Protein AF-A0A2J0MGZ5-F1 (afdb_monomer_lite)

Radius of gyration: 27.46 Å; chains: 1; bounding box: 66×68×63 Å

Structure (mmCIF, N/CA/C/O backbone):
data_AF-A0A2J0MGZ5-F1
#
_entry.id   AF-A0A2J0MGZ5-F1
#
loop_
_atom_site.group_PDB
_atom_site.id
_atom_site.type_symbol
_atom_site.label_atom_id
_atom_site.label_alt_id
_atom_site.label_comp_id
_atom_site.label_asym_id
_atom_site.label_entity_id
_atom_site.label_seq_id
_atom_site.pdbx_PDB_ins_code
_atom_site.Cartn_x
_atom_site.Cartn_y
_atom_site.Cartn_z
_atom_site.occupancy
_atom_site.B_iso_or_equiv
_atom_site.auth_seq_id
_atom_site.auth_comp_id
_atom_site.auth_asym_id
_atom_site.auth_atom_id
_atom_site.pdbx_PDB_model_num
ATOM 1 N N . MET A 1 1 ? 9.729 26.410 -33.057 1.00 73.94 1 MET A N 1
ATOM 2 C CA . MET A 1 1 ? 8.989 25.725 -34.150 1.00 73.94 1 MET A CA 1
ATOM 3 C C . MET A 1 1 ? 7.509 26.077 -34.043 1.00 73.94 1 MET A C 1
ATOM 5 O O . MET A 1 1 ? 7.097 26.470 -32.961 1.00 73.94 1 MET A O 1
ATOM 9 N N . ASN A 1 2 ? 6.724 25.980 -35.122 1.00 85.88 2 ASN A N 1
ATOM 10 C CA . ASN A 1 2 ? 5.260 26.107 -35.029 1.00 85.88 2 ASN A CA 1
ATOM 11 C C . ASN A 1 2 ? 4.662 24.840 -34.402 1.00 85.88 2 ASN A C 1
ATOM 13 O O . ASN A 1 2 ? 5.293 23.785 -34.474 1.00 85.88 2 ASN A O 1
ATOM 17 N N . SER A 1 3 ? 3.468 24.941 -33.807 1.00 89.50 3 SER A N 1
ATOM 18 C CA . SER A 1 3 ? 2.763 23.765 -33.287 1.00 89.50 3 SER A CA 1
ATOM 19 C C . SER A 1 3 ? 2.569 22.722 -34.390 1.00 89.50 3 SER A C 1
ATOM 21 O O . SER A 1 3 ? 2.257 23.060 -35.534 1.00 89.50 3 SER A O 1
ATOM 23 N N . GLU A 1 4 ? 2.756 21.453 -34.043 1.00 93.50 4 GLU A N 1
ATOM 24 C CA . GLU A 1 4 ? 2.707 20.329 -34.977 1.00 93.50 4 GLU A CA 1
ATOM 25 C C . GLU A 1 4 ? 1.684 19.304 -34.483 1.00 93.50 4 GLU A C 1
ATOM 27 O O . GLU A 1 4 ? 1.704 18.911 -33.317 1.00 93.50 4 GLU A O 1
ATOM 32 N N . THR A 1 5 ? 0.791 18.852 -35.364 1.00 93.69 5 THR A N 1
ATOM 33 C CA . THR A 1 5 ? -0.090 17.711 -35.079 1.00 93.69 5 THR A CA 1
ATOM 34 C C . THR A 1 5 ? 0.573 16.433 -35.572 1.00 93.69 5 THR A C 1
ATOM 36 O O . THR A 1 5 ? 0.966 16.343 -36.734 1.00 93.69 5 THR A O 1
ATOM 39 N N . ARG A 1 6 ? 0.693 15.439 -34.691 1.00 94.06 6 ARG A N 1
ATOM 40 C CA . ARG A 1 6 ? 1.274 14.128 -34.992 1.00 94.06 6 ARG A CA 1
ATOM 41 C C . ARG A 1 6 ? 0.311 13.012 -34.644 1.00 94.06 6 ARG A C 1
ATOM 43 O O . ARG A 1 6 ? -0.467 13.123 -33.705 1.00 94.06 6 ARG A O 1
ATOM 50 N N . ASN A 1 7 ? 0.452 11.887 -35.334 1.00 96.69 7 ASN A N 1
ATOM 51 C CA . ASN A 1 7 ? -0.264 10.670 -34.990 1.00 96.69 7 ASN A CA 1
ATOM 52 C C . ASN A 1 7 ? 0.505 9.861 -33.929 1.00 96.69 7 ASN A C 1
ATOM 54 O O . ASN A 1 7 ? 1.701 9.595 -34.076 1.00 96.69 7 ASN A O 1
ATOM 58 N N . CYS A 1 8 ? -0.164 9.468 -32.844 1.00 95.25 8 CYS A N 1
ATOM 59 C CA . CYS A 1 8 ? 0.434 8.682 -31.765 1.00 95.25 8 CYS A CA 1
ATOM 60 C C . CYS A 1 8 ? 0.809 7.275 -32.244 1.00 95.25 8 CYS A C 1
ATOM 62 O O . CYS A 1 8 ? -0.044 6.516 -32.701 1.00 95.25 8 CYS A O 1
ATOM 64 N N . GLN A 1 9 ? 2.061 6.862 -32.033 1.00 95.38 9 GLN A N 1
ATOM 65 C CA . GLN A 1 9 ? 2.529 5.534 -32.446 1.00 95.38 9 GLN A CA 1
ATOM 66 C C . GLN A 1 9 ? 1.757 4.364 -31.808 1.00 95.38 9 GLN A C 1
ATOM 68 O O . GLN A 1 9 ? 1.658 3.316 -32.446 1.00 95.38 9 GLN A O 1
ATOM 73 N N . ASN A 1 10 ? 1.197 4.535 -30.603 1.00 93.69 10 ASN A N 1
ATOM 74 C CA . ASN A 1 10 ? 0.440 3.495 -29.893 1.00 93.69 10 ASN A CA 1
ATOM 75 C C . ASN A 1 10 ? -1.042 3.476 -30.287 1.00 93.69 10 ASN A C 1
ATOM 77 O O . ASN A 1 10 ? -1.488 2.585 -31.000 1.00 93.69 10 ASN A O 1
ATOM 81 N N . CYS A 1 11 ? -1.801 4.482 -29.842 1.00 94.62 11 CYS A N 1
ATOM 82 C CA . CYS A 1 11 ? -3.256 4.514 -29.986 1.00 94.62 11 CYS A CA 1
ATOM 83 C C . CYS A 1 11 ? -3.741 5.028 -31.346 1.00 94.62 11 CYS A C 1
ATOM 85 O O . CYS A 1 11 ? -4.946 5.050 -31.584 1.00 94.62 11 CYS A O 1
ATOM 87 N N . LYS A 1 12 ? -2.822 5.468 -32.219 1.00 96.56 12 LYS A N 1
ATOM 88 C CA . LYS A 1 12 ? -3.115 6.024 -33.549 1.00 96.56 12 LYS A CA 1
ATOM 89 C C . LYS A 1 12 ? -4.037 7.249 -33.538 1.00 96.56 12 LYS A C 1
ATOM 91 O O . LYS A 1 12 ? -4.607 7.588 -34.568 1.00 96.56 12 LYS A O 1
ATOM 96 N N . GLN A 1 13 ? -4.180 7.911 -32.390 1.00 95.19 13 GLN A N 1
ATOM 97 C CA . GLN A 1 13 ? -4.896 9.180 -32.255 1.00 95.19 13 GLN A CA 1
ATOM 98 C C . GLN A 1 13 ? -3.956 10.353 -32.508 1.00 95.19 13 GLN A C 1
ATOM 100 O O . GLN A 1 13 ? -2.768 10.282 -32.170 1.00 95.19 13 GLN A O 1
ATOM 105 N N . ASP A 1 14 ? -4.497 11.437 -33.044 1.00 96.62 14 ASP A N 1
ATOM 106 C CA . ASP A 1 14 ? -3.739 12.663 -33.252 1.00 96.62 14 ASP A CA 1
ATOM 107 C C . ASP A 1 14 ? -3.507 13.400 -31.929 1.00 96.62 14 ASP A C 1
ATOM 109 O O . ASP A 1 14 ? -4.340 13.389 -31.020 1.00 96.62 14 ASP A O 1
ATOM 113 N N . PHE A 1 15 ? -2.340 14.020 -31.800 1.00 95.56 15 PHE A N 1
ATOM 114 C CA . PHE A 1 15 ? -1.987 14.867 -30.671 1.00 95.56 15 PHE A CA 1
ATOM 115 C C . PHE A 1 15 ? -1.133 16.043 -31.136 1.00 95.56 15 PHE A C 1
ATOM 117 O O . PHE A 1 15 ? -0.324 15.922 -32.058 1.00 95.56 15 PHE A O 1
ATOM 124 N N . THR A 1 16 ? -1.308 17.179 -30.473 1.00 94.75 16 THR A N 1
ATOM 125 C CA . THR A 1 16 ? -0.567 18.405 -30.768 1.00 94.75 16 THR A CA 1
ATOM 126 C C . THR A 1 16 ? 0.669 18.497 -29.881 1.00 94.75 16 THR A C 1
ATOM 128 O O . THR A 1 16 ? 0.619 18.161 -28.697 1.00 94.75 16 THR A O 1
ATOM 131 N N . ILE A 1 17 ? 1.779 18.927 -30.473 1.00 92.56 17 ILE A N 1
ATOM 132 C CA . ILE A 1 17 ? 2.971 19.400 -29.772 1.00 92.56 17 ILE A CA 1
ATOM 133 C C . ILE A 1 17 ? 3.002 20.907 -29.968 1.00 92.56 17 ILE A C 1
ATOM 135 O O . ILE A 1 17 ? 3.049 21.375 -31.110 1.00 92.56 17 ILE A O 1
ATOM 139 N N . ASP A 1 18 ? 2.952 21.658 -28.874 1.00 92.44 18 ASP A N 1
ATOM 140 C CA . ASP A 1 18 ? 2.916 23.111 -28.953 1.00 92.44 18 ASP A CA 1
ATOM 141 C C . ASP A 1 18 ? 4.292 23.694 -29.284 1.00 92.44 18 ASP A C 1
ATOM 143 O O . ASP A 1 18 ? 5.339 23.085 -29.051 1.00 92.44 18 ASP A O 1
ATOM 147 N N . SER A 1 19 ? 4.308 24.903 -29.842 1.00 91.88 19 SER A N 1
ATOM 148 C CA . SER A 1 19 ? 5.550 25.618 -30.165 1.00 91.88 19 SER A CA 1
ATOM 149 C C . SER A 1 19 ? 6.492 25.748 -28.959 1.00 91.88 19 SER A C 1
ATOM 151 O O . SER A 1 19 ? 7.712 25.642 -29.112 1.00 91.88 19 SER A O 1
ATOM 153 N N . GLU A 1 20 ? 5.931 25.929 -27.762 1.00 91.75 20 GLU A N 1
ATOM 154 C CA . GLU A 1 20 ? 6.659 26.007 -26.493 1.00 91.75 20 GLU A CA 1
ATOM 155 C C . GLU A 1 20 ? 7.288 24.665 -26.087 1.00 91.75 20 GLU A C 1
ATOM 157 O O . GLU A 1 20 ? 8.421 24.642 -25.597 1.00 91.75 20 GLU A O 1
ATOM 162 N N . ASP A 1 21 ? 6.614 23.543 -26.360 1.00 89.69 21 ASP A N 1
ATOM 163 C CA . ASP A 1 21 ? 7.131 22.203 -26.067 1.00 89.69 21 ASP A CA 1
ATOM 164 C C . ASP A 1 21 ? 8.407 21.913 -26.866 1.00 89.69 21 ASP A C 1
ATOM 166 O O . ASP A 1 21 ? 9.358 21.327 -26.344 1.00 89.69 21 ASP A O 1
ATOM 170 N N . PHE A 1 22 ? 8.473 22.354 -28.128 1.00 91.56 22 PHE A N 1
ATOM 171 C CA . PHE A 1 22 ? 9.678 22.197 -28.948 1.00 91.56 22 PHE A CA 1
ATOM 172 C C . PHE A 1 22 ? 10.889 22.907 -28.339 1.00 91.56 22 PHE A C 1
ATOM 174 O O . PHE A 1 22 ? 11.972 22.321 -28.291 1.00 91.56 22 PHE A O 1
ATOM 181 N N . ASN A 1 23 ? 10.698 24.122 -27.815 1.00 90.19 23 ASN A N 1
ATOM 182 C CA . ASN A 1 23 ? 11.765 24.861 -27.138 1.00 90.19 23 ASN A CA 1
ATOM 183 C C . ASN A 1 23 ? 12.243 24.110 -25.884 1.00 90.19 23 ASN A C 1
ATOM 185 O O . ASN A 1 23 ? 13.438 24.086 -25.583 1.00 90.19 23 ASN A O 1
ATOM 189 N N . PHE A 1 24 ? 11.321 23.469 -25.155 1.00 91.88 24 PHE A N 1
ATOM 190 C CA . PHE A 1 24 ? 11.663 22.644 -24.000 1.00 91.88 24 PHE A CA 1
ATOM 191 C C . PHE A 1 24 ? 12.497 21.417 -24.395 1.00 91.88 24 PHE A C 1
ATOM 193 O O . PHE A 1 24 ? 13.557 21.197 -23.806 1.00 91.88 24 PHE A O 1
ATOM 200 N N . TYR A 1 25 ? 12.068 20.647 -25.402 1.00 92.44 25 TYR A N 1
ATOM 201 C CA . TYR A 1 25 ? 12.786 19.448 -25.855 1.00 92.44 25 TYR A CA 1
ATOM 202 C C . TYR A 1 25 ? 14.184 19.772 -26.399 1.00 92.44 25 TYR A C 1
ATOM 204 O O . TYR A 1 25 ? 15.144 19.069 -26.078 1.00 92.44 25 TYR A O 1
ATOM 212 N N . GLU A 1 26 ? 14.325 20.875 -27.138 1.00 92.56 26 GLU A N 1
ATOM 213 C CA . GLU A 1 26 ? 15.620 21.366 -27.617 1.00 92.56 26 GLU A CA 1
ATOM 214 C C . GLU A 1 26 ? 16.548 21.736 -26.452 1.00 92.56 26 GLU A C 1
ATOM 216 O O . GLU A 1 26 ? 17.705 21.308 -26.414 1.00 92.56 26 GLU A O 1
ATOM 221 N N . LYS A 1 27 ? 16.027 22.449 -25.443 1.00 93.50 27 LYS A N 1
ATOM 222 C CA . LYS A 1 27 ? 16.789 22.848 -24.250 1.00 93.50 27 LYS A CA 1
ATOM 223 C C . LYS A 1 27 ? 17.365 21.652 -23.489 1.00 93.50 27 LYS A C 1
ATOM 225 O O . LYS A 1 27 ? 18.500 21.725 -23.020 1.00 93.50 27 LYS A O 1
ATOM 230 N N . ILE A 1 28 ? 16.605 20.561 -23.365 1.00 94.69 28 ILE A N 1
ATOM 231 C CA . ILE A 1 28 ? 17.064 19.329 -22.697 1.00 94.69 28 ILE A CA 1
ATOM 232 C C . ILE A 1 28 ? 17.745 18.334 -23.653 1.00 94.69 28 ILE A C 1
ATOM 234 O O . ILE A 1 28 ? 18.144 17.257 -23.216 1.00 94.69 28 ILE A O 1
ATOM 238 N N . LYS A 1 29 ? 17.913 18.699 -24.932 1.00 94.00 29 LYS A N 1
ATOM 239 C CA . LYS A 1 29 ? 18.579 17.912 -25.983 1.00 94.00 29 LYS A CA 1
ATOM 240 C C . LYS A 1 29 ? 17.963 16.527 -26.212 1.00 94.00 29 LYS A C 1
ATOM 242 O O . LYS A 1 29 ? 18.684 15.542 -26.370 1.00 94.00 29 LYS A O 1
ATOM 247 N N . VAL A 1 30 ? 16.633 16.448 -26.255 1.00 92.00 30 VAL A N 1
ATOM 248 C CA . VAL A 1 30 ? 15.900 15.206 -26.563 1.00 92.00 30 VAL A CA 1
ATOM 249 C C . VAL A 1 30 ? 14.951 15.408 -27.746 1.00 92.00 30 VAL A C 1
ATOM 251 O O . VAL A 1 30 ? 14.513 16.531 -27.995 1.00 92.00 30 VAL A O 1
ATOM 254 N N . PRO A 1 31 ? 14.603 14.346 -28.494 1.00 92.19 31 PRO A N 1
ATOM 255 C CA . PRO A 1 31 ? 13.643 14.466 -29.581 1.00 92.19 31 PRO A CA 1
ATOM 256 C C . PRO A 1 31 ? 12.213 14.724 -29.066 1.00 92.19 31 PRO A C 1
ATOM 258 O O . PRO A 1 31 ? 11.845 14.245 -27.987 1.00 92.19 31 PRO A O 1
ATOM 261 N N . PRO A 1 32 ? 11.372 15.419 -29.856 1.00 92.25 32 PRO A N 1
ATOM 262 C CA . PRO A 1 32 ? 9.952 15.570 -29.560 1.00 92.25 32 PRO A CA 1
ATOM 263 C C . PRO A 1 32 ? 9.237 14.206 -29.529 1.00 92.25 32 PRO A C 1
ATOM 265 O O . PRO A 1 32 ? 9.638 13.273 -30.234 1.00 92.25 32 PRO A O 1
ATOM 268 N N . PRO A 1 33 ? 8.158 14.068 -28.742 1.00 92.94 33 PRO A N 1
ATOM 269 C CA . PRO A 1 33 ? 7.497 12.792 -28.514 1.00 92.94 33 PRO A CA 1
ATOM 270 C C . PRO A 1 33 ? 6.873 12.219 -29.789 1.00 92.94 33 PRO A C 1
ATOM 272 O O . PRO A 1 33 ? 6.363 12.935 -30.651 1.00 92.94 33 PRO A O 1
ATOM 275 N N . THR A 1 34 ? 6.852 10.889 -29.861 1.00 94.62 34 THR A N 1
ATOM 276 C CA . THR A 1 34 ? 6.124 10.121 -30.885 1.00 94.62 34 THR A CA 1
ATOM 277 C C . THR A 1 34 ? 4.841 9.474 -30.341 1.00 94.62 34 THR A C 1
ATOM 279 O O . THR A 1 34 ? 4.079 8.852 -31.080 1.00 94.62 34 THR A O 1
ATOM 282 N N . PHE A 1 35 ? 4.583 9.622 -29.038 1.00 94.69 35 PHE A N 1
ATOM 283 C CA . PHE A 1 35 ? 3.410 9.112 -28.328 1.00 94.69 35 PHE A CA 1
ATOM 284 C C . PHE A 1 35 ? 2.666 10.284 -27.684 1.00 94.69 35 PHE A C 1
ATOM 286 O O . PHE A 1 35 ? 3.296 11.180 -27.110 1.00 94.69 35 PHE A O 1
ATOM 293 N N . CYS A 1 36 ? 1.333 10.236 -27.694 1.00 93.25 36 CYS A N 1
ATOM 294 C CA . CYS A 1 36 ? 0.508 11.215 -26.991 1.00 93.25 36 CYS A CA 1
ATOM 295 C C . CYS A 1 36 ? 0.753 11.177 -25.468 1.00 93.25 36 CYS A C 1
ATOM 297 O O . CYS A 1 36 ? 1.337 10.235 -24.922 1.00 93.25 36 CYS A O 1
ATOM 299 N N . SER A 1 37 ? 0.322 12.221 -24.757 1.00 90.25 37 SER A N 1
ATOM 300 C CA . SER A 1 37 ? 0.506 12.359 -23.302 1.00 90.25 37 SER A CA 1
ATOM 301 C C . SER A 1 37 ? -0.050 11.171 -22.506 1.00 90.25 37 SER A C 1
ATOM 303 O O . SER A 1 37 ? 0.632 10.692 -21.597 1.00 90.25 37 SER A O 1
ATOM 305 N N . LEU A 1 38 ? -1.225 10.656 -22.885 1.00 91.00 38 LEU A N 1
ATOM 306 C CA . LEU A 1 38 ? -1.874 9.519 -22.227 1.00 91.00 38 LEU A CA 1
ATOM 307 C C . LEU A 1 38 ? -1.094 8.216 -22.421 1.00 91.00 38 LEU A C 1
ATOM 309 O O . LEU A 1 38 ? -0.745 7.572 -21.439 1.00 91.00 38 LEU A O 1
ATOM 313 N N . CYS A 1 39 ? -0.697 7.869 -23.647 1.00 91.62 39 CYS A N 1
ATOM 314 C CA . CYS A 1 39 ? 0.108 6.662 -23.863 1.00 91.62 39 CYS A CA 1
ATOM 315 C C . CYS A 1 39 ? 1.502 6.764 -23.226 1.00 91.62 39 CYS A C 1
ATOM 317 O O . CYS A 1 39 ? 2.069 5.760 -22.796 1.00 91.62 39 CYS A O 1
ATOM 319 N N . ARG A 1 40 ? 2.073 7.972 -23.113 1.00 89.31 40 ARG A N 1
ATOM 320 C CA . ARG A 1 40 ? 3.294 8.179 -22.316 1.00 89.31 40 ARG A CA 1
ATOM 321 C C . ARG A 1 40 ? 3.043 7.944 -20.824 1.00 89.31 40 ARG A C 1
ATOM 323 O O . ARG A 1 40 ? 3.924 7.407 -20.159 1.00 89.31 40 ARG A O 1
ATOM 330 N N . LEU A 1 41 ? 1.882 8.339 -20.297 1.00 84.31 41 LEU A N 1
ATOM 331 C CA . LEU A 1 41 ? 1.487 8.069 -18.912 1.00 84.31 41 LEU A CA 1
ATOM 332 C C . LEU A 1 41 ? 1.306 6.570 -18.665 1.00 84.31 41 LEU A C 1
ATOM 334 O O . LEU A 1 41 ? 1.901 6.057 -17.723 1.00 84.31 41 LEU A O 1
ATOM 338 N N . GLU A 1 42 ? 0.582 5.868 -19.537 1.00 85.75 42 GLU A N 1
ATOM 339 C CA . GLU A 1 42 ? 0.424 4.409 -19.481 1.00 85.75 42 GLU A CA 1
ATOM 340 C C . GLU A 1 42 ? 1.788 3.715 -19.431 1.00 85.75 42 GLU A C 1
ATOM 342 O O . GLU A 1 42 ? 2.058 2.941 -18.517 1.00 85.75 42 GLU A O 1
ATOM 347 N N . ARG A 1 43 ? 2.710 4.073 -20.336 1.00 86.31 43 ARG A N 1
ATOM 348 C CA . ARG A 1 43 ? 4.075 3.516 -20.362 1.00 86.31 43 ARG A CA 1
ATOM 349 C C . ARG A 1 43 ? 4.890 3.788 -19.098 1.00 86.31 43 ARG A C 1
ATOM 351 O O . ARG A 1 43 ? 5.805 3.025 -18.813 1.00 86.31 43 ARG A O 1
ATOM 358 N N . ARG A 1 44 ? 4.605 4.861 -18.356 1.00 82.62 44 ARG A N 1
ATOM 359 C CA . ARG A 1 44 ? 5.221 5.097 -17.039 1.00 82.62 44 ARG A CA 1
ATOM 360 C C . ARG A 1 44 ? 4.544 4.259 -15.957 1.00 82.62 44 ARG A C 1
ATOM 362 O O . ARG A 1 44 ? 5.230 3.725 -15.094 1.00 82.62 44 ARG A O 1
ATOM 369 N N . ALA A 1 45 ? 3.223 4.124 -16.025 1.00 77.19 45 ALA A N 1
ATOM 370 C CA . ALA A 1 45 ? 2.428 3.399 -15.042 1.00 77.19 45 ALA A CA 1
ATOM 371 C C . ALA A 1 45 ? 2.627 1.873 -15.106 1.00 77.19 45 ALA A C 1
ATOM 373 O O . ALA A 1 45 ? 2.593 1.226 -14.066 1.00 77.19 45 ALA A O 1
ATOM 374 N N . VAL A 1 46 ? 2.905 1.288 -16.280 1.00 79.12 46 VAL A N 1
ATOM 375 C CA . VAL A 1 46 ? 3.089 -0.177 -16.423 1.00 79.12 46 VAL A CA 1
ATOM 376 C C . VAL A 1 46 ? 4.240 -0.750 -15.591 1.00 79.12 46 VAL A C 1
ATOM 378 O O . VAL A 1 46 ? 4.214 -1.930 -15.258 1.00 79.12 46 VAL A O 1
ATOM 381 N N . TYR A 1 47 ? 5.236 0.063 -15.232 1.00 75.25 47 TYR A N 1
ATOM 382 C CA . TYR A 1 47 ? 6.377 -0.379 -14.422 1.00 75.25 47 TYR A CA 1
ATOM 383 C C . TYR A 1 47 ? 6.136 -0.268 -12.915 1.00 75.25 47 TYR A C 1
ATOM 385 O O . TYR A 1 47 ? 6.978 -0.704 -12.130 1.00 75.25 47 TYR A O 1
ATOM 393 N N . ARG A 1 48 ? 5.009 0.318 -12.493 1.00 75.25 48 ARG A N 1
ATOM 394 C CA . ARG A 1 48 ? 4.709 0.563 -11.084 1.00 75.25 48 ARG A CA 1
ATOM 395 C C . ARG A 1 48 ? 3.379 -0.067 -10.704 1.00 75.25 48 ARG A C 1
ATOM 397 O O . ARG A 1 48 ? 2.309 0.453 -10.998 1.00 75.25 48 ARG A O 1
ATOM 404 N N . ASN A 1 49 ? 3.469 -1.192 -10.007 1.00 82.06 49 ASN A N 1
ATOM 405 C CA . ASN A 1 49 ? 2.327 -1.801 -9.353 1.00 82.06 49 ASN A CA 1
ATOM 406 C C . ASN A 1 49 ? 2.220 -1.286 -7.916 1.00 82.06 49 ASN A C 1
ATOM 408 O O . ASN A 1 49 ? 3.131 -1.487 -7.118 1.00 82.06 49 ASN A O 1
ATOM 412 N N . GLU A 1 50 ? 1.105 -0.631 -7.603 1.00 76.00 50 GLU A N 1
ATOM 413 C CA . GLU A 1 50 ? 0.890 -0.006 -6.297 1.00 76.00 50 GLU A CA 1
ATOM 414 C C . GLU A 1 50 ? 0.173 -0.915 -5.294 1.00 76.00 50 GLU A C 1
ATOM 416 O O . GLU A 1 50 ? 0.259 -0.653 -4.102 1.00 76.00 50 GLU A O 1
ATOM 421 N N . ARG A 1 51 ? -0.619 -1.905 -5.740 1.00 77.62 51 ARG A N 1
ATOM 422 C CA . ARG A 1 51 ? -1.595 -2.587 -4.852 1.00 77.62 51 ARG A CA 1
ATOM 423 C C . ARG A 1 51 ? -1.936 -4.033 -5.207 1.00 77.62 51 ARG A C 1
ATOM 425 O O . ARG A 1 51 ? -2.678 -4.681 -4.473 1.00 77.62 51 ARG A O 1
ATOM 432 N N . LYS A 1 52 ? -1.488 -4.548 -6.352 1.00 85.56 52 LYS A N 1
ATOM 433 C CA . LYS A 1 52 ? -1.909 -5.871 -6.828 1.00 85.56 52 LYS A CA 1
ATOM 434 C C . LYS A 1 52 ? -0.862 -6.920 -6.483 1.00 85.56 52 LYS A C 1
ATOM 436 O O . LYS A 1 52 ? 0.286 -6.801 -6.887 1.00 85.56 52 LYS A O 1
ATOM 441 N N . LEU A 1 53 ? -1.270 -7.983 -5.801 1.00 90.50 53 LEU A N 1
ATOM 442 C CA . LEU A 1 53 ? -0.437 -9.169 -5.636 1.00 90.50 53 LEU A CA 1
ATOM 443 C C . LEU A 1 53 ? -0.839 -10.212 -6.674 1.00 90.50 53 LEU A C 1
ATOM 445 O O . LEU A 1 53 ? -2.006 -10.587 -6.783 1.00 90.50 53 LEU A O 1
ATOM 449 N N . PHE A 1 54 ? 0.136 -10.672 -7.444 1.00 92.94 54 PHE A N 1
ATOM 450 C CA . PHE A 1 54 ? -0.007 -11.770 -8.385 1.00 92.94 54 PHE A CA 1
ATOM 451 C C . PHE A 1 54 ? 0.505 -13.051 -7.743 1.00 92.94 54 PHE A C 1
ATOM 453 O O . PHE A 1 54 ? 1.555 -13.048 -7.102 1.00 92.94 54 PHE A O 1
ATOM 460 N N . LYS A 1 55 ? -0.224 -14.149 -7.931 1.00 94.25 55 LYS A N 1
ATOM 461 C CA . LYS A 1 55 ? 0.262 -15.482 -7.584 1.00 94.25 55 LYS A CA 1
ATOM 462 C C . LYS A 1 55 ? 1.176 -15.959 -8.713 1.00 94.25 55 LYS A C 1
ATOM 464 O O . LYS A 1 55 ? 0.715 -16.105 -9.843 1.00 94.25 55 LYS A O 1
ATOM 469 N N . VAL A 1 56 ? 2.453 -16.167 -8.417 1.00 95.38 56 VAL A N 1
ATOM 470 C CA . VAL A 1 56 ? 3.473 -16.599 -9.385 1.00 95.38 56 VAL A CA 1
ATOM 471 C C . VAL A 1 56 ? 4.245 -17.800 -8.846 1.00 95.38 56 VAL A C 1
ATOM 473 O O . VAL A 1 56 ? 4.105 -18.165 -7.678 1.00 95.38 56 VAL A O 1
ATOM 476 N N . LYS A 1 57 ? 5.046 -18.430 -9.707 1.00 96.06 57 LYS A N 1
ATOM 477 C CA . LYS A 1 57 ? 5.966 -19.492 -9.302 1.00 96.06 57 LYS A CA 1
ATOM 478 C C . LYS A 1 57 ? 7.299 -18.893 -8.875 1.00 96.06 57 LYS A C 1
ATOM 480 O O . LYS A 1 57 ? 7.848 -18.048 -9.577 1.00 96.06 57 LYS A O 1
ATOM 485 N N . ASP A 1 58 ? 7.787 -19.355 -7.738 1.00 95.44 58 ASP A N 1
ATOM 486 C CA . ASP A 1 58 ? 9.138 -19.113 -7.269 1.00 95.44 58 ASP A CA 1
ATOM 487 C C . ASP A 1 58 ? 10.157 -19.681 -8.264 1.00 95.44 58 ASP A C 1
ATOM 489 O O . ASP A 1 58 ? 9.997 -20.804 -8.749 1.00 95.44 58 ASP A O 1
ATOM 493 N N . PHE A 1 59 ? 11.184 -18.901 -8.593 1.00 95.06 59 PHE A N 1
ATOM 494 C CA . PHE A 1 59 ? 12.142 -19.251 -9.636 1.00 95.06 59 PHE A CA 1
ATOM 495 C C . PHE A 1 59 ? 13.041 -20.433 -9.249 1.00 95.06 59 PHE A C 1
ATOM 497 O O . PHE A 1 59 ? 13.391 -21.225 -10.122 1.00 95.06 59 PHE A O 1
ATOM 504 N N . LEU A 1 60 ? 13.395 -20.575 -7.969 1.00 93.12 60 LEU A N 1
ATOM 505 C CA . LEU A 1 60 ? 14.325 -21.610 -7.511 1.00 93.12 60 LEU A CA 1
ATOM 506 C C . LEU A 1 60 ? 13.603 -22.911 -7.147 1.00 93.12 60 LEU A C 1
ATOM 508 O O . LEU A 1 60 ? 14.044 -24.003 -7.500 1.00 93.12 60 LEU A O 1
ATOM 512 N N . THR A 1 61 ? 12.473 -22.804 -6.456 1.00 94.62 61 THR A N 1
ATOM 513 C CA . THR A 1 61 ? 11.753 -23.941 -5.871 1.00 94.62 61 THR A CA 1
ATOM 514 C C . THR A 1 61 ? 10.483 -24.323 -6.625 1.00 94.62 61 THR A C 1
ATOM 516 O O . THR A 1 61 ? 9.942 -25.405 -6.392 1.00 94.62 61 THR A O 1
ATOM 519 N N . GLY A 1 62 ? 9.954 -23.451 -7.489 1.00 94.31 62 GLY A N 1
ATOM 520 C CA . GLY A 1 62 ? 8.690 -23.672 -8.200 1.00 94.31 62 GLY A CA 1
ATOM 521 C C . GLY A 1 62 ? 7.438 -23.611 -7.314 1.00 94.31 62 GLY A C 1
ATOM 522 O O . GLY A 1 62 ? 6.340 -23.965 -7.762 1.00 94.31 62 GLY A O 1
ATOM 523 N N . LYS A 1 63 ? 7.569 -23.189 -6.051 1.00 94.69 63 LYS A N 1
ATOM 524 C CA . LYS A 1 63 ? 6.440 -23.017 -5.126 1.00 94.69 63 LYS A CA 1
ATOM 525 C C . LYS A 1 63 ? 5.606 -21.794 -5.491 1.00 94.69 63 LYS A C 1
ATOM 527 O O . LYS A 1 63 ? 6.066 -20.888 -6.174 1.00 94.69 63 LYS A O 1
ATOM 532 N N . ASP A 1 64 ? 4.359 -21.770 -5.038 1.00 95.50 64 ASP A N 1
ATOM 533 C CA . ASP A 1 64 ? 3.507 -20.596 -5.211 1.00 95.50 64 ASP A CA 1
ATOM 534 C C . ASP A 1 64 ? 3.928 -19.476 -4.250 1.00 95.50 64 ASP A C 1
ATOM 536 O O . ASP A 1 64 ? 3.956 -19.684 -3.036 1.00 95.50 64 ASP A O 1
ATOM 540 N N . ILE A 1 65 ? 4.196 -18.288 -4.791 1.00 94.50 65 ILE A N 1
ATOM 541 C CA . ILE A 1 65 ? 4.538 -17.074 -4.039 1.00 94.50 65 ILE A CA 1
ATOM 542 C C . ILE A 1 65 ? 3.724 -15.874 -4.538 1.00 94.50 65 ILE A C 1
ATOM 544 O O . ILE A 1 65 ? 3.090 -15.926 -5.597 1.00 94.50 65 ILE A O 1
ATOM 548 N N . PHE A 1 66 ? 3.741 -14.777 -3.777 1.00 93.50 66 PHE A N 1
ATOM 549 C CA . PHE A 1 66 ? 3.150 -13.506 -4.195 1.00 93.50 66 PHE A CA 1
ATOM 550 C C . PHE A 1 66 ? 4.197 -12.567 -4.784 1.00 93.50 66 PHE A C 1
ATOM 552 O O . PHE A 1 66 ? 5.322 -12.488 -4.296 1.00 93.50 66 PHE A O 1
ATOM 559 N N . SER A 1 67 ? 3.802 -11.823 -5.814 1.00 92.44 67 SER A N 1
ATOM 560 C CA . SER A 1 67 ? 4.668 -10.881 -6.512 1.00 92.44 67 SER A CA 1
ATOM 561 C C . SER A 1 67 ? 3.935 -9.604 -6.899 1.00 92.44 67 SER A C 1
ATOM 563 O O . SER A 1 67 ? 2.743 -9.632 -7.206 1.00 92.44 67 SER A O 1
ATOM 565 N N . LEU A 1 68 ? 4.655 -8.479 -6.932 1.00 91.62 68 LEU A N 1
ATOM 566 C CA . LEU A 1 68 ? 4.176 -7.253 -7.577 1.00 91.62 68 LEU A CA 1
ATOM 567 C C . LEU A 1 68 ? 4.227 -7.335 -9.109 1.00 91.62 68 LEU A C 1
ATOM 569 O O . LEU A 1 68 ? 3.739 -6.432 -9.788 1.00 91.62 68 LEU A O 1
ATOM 573 N N . TYR A 1 69 ? 4.783 -8.406 -9.666 1.00 90.75 69 TYR A N 1
ATOM 574 C CA . TYR A 1 69 ? 4.923 -8.596 -11.100 1.00 90.75 69 TYR A CA 1
ATOM 575 C C . TYR A 1 69 ? 4.034 -9.745 -11.576 1.00 90.75 69 TYR A C 1
ATOM 577 O O . TYR A 1 69 ? 4.041 -10.816 -10.966 1.00 90.75 69 TYR A O 1
ATOM 585 N N . PRO A 1 70 ? 3.278 -9.546 -12.666 1.00 90.56 70 PRO A N 1
ATOM 586 C CA . PRO A 1 70 ? 2.519 -10.619 -13.291 1.00 90.56 70 PRO A CA 1
ATOM 587 C C . PRO A 1 70 ? 3.450 -11.684 -13.890 1.00 90.56 70 PRO A C 1
ATOM 589 O O . PRO A 1 70 ? 4.556 -11.367 -14.338 1.00 90.56 70 PRO A O 1
ATOM 592 N N . ALA A 1 71 ? 2.985 -12.936 -13.951 1.00 90.12 71 ALA A N 1
ATOM 593 C CA . ALA A 1 71 ? 3.743 -14.045 -14.542 1.00 90.12 71 ALA A CA 1
ATOM 594 C C . ALA A 1 71 ? 4.045 -13.798 -16.032 1.00 90.12 71 ALA A C 1
ATOM 596 O O . ALA A 1 71 ? 5.126 -14.119 -16.521 1.00 90.12 71 ALA A O 1
ATOM 597 N N . GLU A 1 72 ? 3.121 -13.139 -16.730 1.00 89.50 72 GLU A N 1
ATOM 598 C CA . GLU A 1 72 ? 3.227 -12.719 -18.128 1.00 89.50 72 GLU A CA 1
ATOM 599 C C . GLU A 1 72 ? 4.399 -11.755 -18.368 1.00 89.50 72 GLU A C 1
ATOM 601 O O . GLU A 1 72 ? 4.914 -11.666 -19.481 1.00 89.50 72 GLU A O 1
ATOM 606 N N . GLY A 1 73 ? 4.853 -11.052 -17.323 1.00 85.88 73 GLY A N 1
ATOM 607 C CA . GLY A 1 73 ? 6.035 -10.194 -17.380 1.00 85.88 73 GLY A CA 1
ATOM 608 C C . GLY A 1 73 ? 7.353 -10.967 -17.502 1.00 85.88 73 GLY A C 1
ATOM 609 O O . GLY A 1 73 ? 8.383 -10.357 -17.783 1.00 85.88 73 GLY A O 1
ATOM 610 N N . GLY A 1 74 ? 7.343 -12.290 -17.296 1.00 87.75 74 GLY A N 1
ATOM 611 C CA . GLY A 1 74 ? 8.522 -13.152 -17.431 1.00 87.75 74 GLY A CA 1
ATOM 612 C C . GLY A 1 74 ? 9.594 -12.924 -16.364 1.00 87.75 74 GLY A C 1
ATOM 613 O O . GLY A 1 74 ? 10.748 -13.288 -16.568 1.00 87.75 74 GLY A O 1
ATOM 614 N N . LYS A 1 75 ? 9.235 -12.297 -15.239 1.00 90.88 75 LYS A N 1
ATOM 615 C CA . LYS A 1 75 ? 10.155 -12.007 -14.138 1.00 90.88 75 LYS A CA 1
ATOM 616 C C . LYS A 1 75 ? 10.427 -13.248 -13.298 1.00 90.88 75 LYS A C 1
ATOM 618 O O . LYS A 1 75 ? 9.495 -13.882 -12.806 1.00 90.88 75 LYS A O 1
ATOM 623 N N . LYS A 1 76 ? 11.705 -13.531 -13.053 1.00 94.12 76 LYS A N 1
ATOM 624 C CA . LYS A 1 76 ? 12.161 -14.586 -12.142 1.00 94.12 76 LYS A CA 1
ATOM 625 C C . LYS A 1 76 ? 12.034 -14.114 -10.694 1.00 94.12 76 LYS A C 1
ATOM 627 O O . LYS A 1 76 ? 12.929 -13.476 -10.157 1.00 94.12 76 LYS A O 1
ATOM 632 N N . SER A 1 77 ? 10.876 -14.357 -10.092 1.00 94.56 77 SER A N 1
ATOM 633 C CA . SER A 1 77 ? 10.588 -13.945 -8.713 1.00 94.56 77 SER A CA 1
ATOM 634 C C . SER A 1 77 ? 11.136 -14.973 -7.724 1.00 94.56 77 SER A C 1
ATOM 636 O O . SER A 1 77 ? 10.941 -16.163 -7.947 1.00 94.56 77 SER A O 1
ATOM 638 N N . VAL A 1 78 ? 11.780 -14.517 -6.650 1.00 94.88 78 VAL A N 1
ATOM 639 C CA . VAL A 1 78 ? 12.274 -15.374 -5.555 1.00 94.88 78 VAL A CA 1
ATOM 640 C C . VAL A 1 78 ? 11.694 -14.963 -4.203 1.00 94.88 78 VAL A C 1
ATOM 642 O O . VAL A 1 78 ? 11.182 -13.849 -4.054 1.00 94.88 78 VAL A O 1
ATOM 645 N N . THR A 1 79 ? 11.764 -15.841 -3.206 1.00 92.00 79 THR A N 1
ATOM 646 C CA . THR A 1 79 ? 11.370 -15.512 -1.829 1.00 92.00 79 THR A CA 1
ATOM 647 C C . THR A 1 79 ? 12.328 -14.515 -1.167 1.00 92.00 79 THR A C 1
ATOM 649 O O . THR A 1 79 ? 13.435 -14.255 -1.643 1.00 92.00 79 THR A O 1
ATOM 652 N N . GLN A 1 80 ? 11.895 -13.930 -0.046 1.00 88.44 80 GLN A N 1
ATOM 653 C CA . GLN A 1 80 ? 12.743 -13.052 0.762 1.00 88.44 80 GLN A CA 1
ATOM 654 C C . GLN A 1 80 ? 13.929 -13.828 1.346 1.00 88.44 80 GLN A C 1
ATOM 656 O O . GLN A 1 80 ? 15.054 -13.335 1.358 1.00 88.44 80 GLN A O 1
ATOM 661 N N . GLU A 1 81 ? 13.666 -15.038 1.834 1.00 89.69 81 GLU A N 1
ATOM 662 C CA . GLU A 1 81 ? 14.658 -15.915 2.441 1.00 89.69 81 GLU A CA 1
ATOM 663 C C . GLU A 1 81 ? 15.775 -16.253 1.452 1.00 89.69 81 GLU A C 1
ATOM 665 O O . GLU A 1 81 ? 16.944 -16.185 1.813 1.00 89.69 81 GLU A O 1
ATOM 670 N N . GLU A 1 82 ? 15.424 -16.548 0.199 1.00 93.00 82 GLU A N 1
ATOM 671 C CA . GLU A 1 82 ? 16.395 -16.821 -0.864 1.00 93.00 82 GLU A CA 1
ATOM 672 C C . GLU A 1 82 ? 17.176 -15.568 -1.256 1.00 93.00 82 GLU A C 1
ATOM 674 O O . GLU A 1 82 ? 18.398 -15.633 -1.363 1.00 93.00 82 GLU A O 1
ATOM 679 N N . TRP A 1 83 ? 16.494 -14.426 -1.413 1.00 91.56 83 TRP A N 1
ATOM 680 C CA . TRP A 1 83 ? 17.119 -13.158 -1.801 1.00 91.56 83 TRP A CA 1
ATOM 681 C C . TRP A 1 83 ? 18.208 -12.690 -0.831 1.00 91.56 83 TRP A C 1
ATOM 683 O O . TRP A 1 83 ? 19.220 -12.142 -1.261 1.00 91.56 83 TRP A O 1
ATOM 693 N N . PHE A 1 84 ? 18.000 -12.891 0.473 1.00 88.38 84 PHE A N 1
ATOM 694 C CA . PHE A 1 84 ? 18.955 -12.509 1.518 1.00 88.38 84 PHE A CA 1
ATOM 695 C C . PHE A 1 84 ? 19.890 -13.654 1.945 1.00 88.38 84 PHE A C 1
ATOM 697 O O . PHE A 1 84 ? 20.591 -13.526 2.949 1.00 88.38 84 PHE A O 1
ATOM 704 N N . SER A 1 85 ? 19.898 -14.766 1.209 1.00 91.19 85 SER A N 1
ATOM 705 C CA . SER A 1 85 ? 20.799 -15.901 1.431 1.00 91.19 85 SER A CA 1
ATOM 706 C C . SER A 1 85 ? 21.872 -15.991 0.345 1.00 91.19 85 SER A C 1
ATOM 708 O O . SER A 1 85 ? 21.816 -15.288 -0.659 1.00 91.19 85 SER A O 1
ATOM 710 N N . ASP A 1 86 ? 22.792 -16.943 0.494 1.00 91.06 86 ASP A N 1
ATOM 711 C CA . ASP A 1 86 ? 23.792 -17.274 -0.529 1.00 91.06 86 ASP A CA 1
ATOM 712 C C . ASP A 1 86 ? 23.223 -18.139 -1.678 1.00 91.06 86 ASP A C 1
ATOM 714 O O . ASP A 1 86 ? 23.974 -18.674 -2.490 1.00 91.06 86 ASP A O 1
ATOM 718 N N . ALA A 1 87 ? 21.897 -18.318 -1.760 1.00 89.25 87 ALA A N 1
ATOM 719 C CA . ALA A 1 87 ? 21.254 -19.102 -2.820 1.00 89.25 87 ALA A CA 1
ATOM 720 C C . ALA A 1 87 ? 21.318 -18.434 -4.207 1.00 89.25 87 ALA A C 1
ATOM 722 O O . ALA A 1 87 ? 21.053 -19.094 -5.212 1.00 89.25 87 ALA A O 1
ATOM 723 N N . LEU A 1 88 ? 21.635 -17.137 -4.267 1.00 88.31 88 LEU A N 1
ATOM 724 C CA . LEU A 1 88 ? 21.722 -16.356 -5.498 1.00 88.31 88 LEU A CA 1
ATOM 725 C C . LEU A 1 88 ? 23.070 -15.641 -5.587 1.00 88.31 88 LEU A C 1
ATOM 727 O O . LEU A 1 88 ? 23.319 -14.688 -4.851 1.00 88.31 88 LEU A O 1
ATOM 731 N N . ASP A 1 89 ? 23.904 -16.041 -6.547 1.00 89.00 89 ASP A N 1
ATOM 732 C CA . ASP A 1 89 ? 25.094 -15.277 -6.914 1.00 89.00 89 ASP A CA 1
ATOM 733 C C . ASP A 1 89 ? 24.771 -14.321 -8.073 1.00 89.00 89 ASP A C 1
ATOM 735 O O . ASP A 1 89 ? 24.644 -14.705 -9.236 1.00 89.00 89 ASP A O 1
ATOM 739 N N . ASN A 1 90 ? 24.633 -13.033 -7.753 1.00 83.75 90 ASN A N 1
ATOM 740 C CA . ASN A 1 90 ? 24.329 -12.008 -8.751 1.00 83.75 90 ASN A CA 1
ATOM 741 C C . ASN A 1 90 ? 25.474 -11.781 -9.757 1.00 83.75 90 ASN A C 1
ATOM 743 O O . ASN A 1 90 ? 25.232 -11.218 -10.827 1.00 83.75 90 ASN A O 1
ATOM 747 N N . ILE A 1 91 ? 26.703 -12.214 -9.446 1.00 87.81 91 ILE A N 1
ATOM 748 C CA . ILE A 1 91 ? 27.857 -12.086 -10.347 1.00 87.81 91 ILE A CA 1
ATOM 749 C C . ILE A 1 91 ? 27.693 -12.997 -11.569 1.00 87.81 91 ILE A C 1
ATOM 751 O O . ILE A 1 91 ? 28.120 -12.620 -12.662 1.00 87.81 91 ILE A O 1
ATOM 755 N N . GLU A 1 92 ? 27.010 -14.138 -11.431 1.00 91.06 92 GLU A N 1
ATOM 756 C CA . GLU A 1 92 ? 26.780 -15.092 -12.527 1.00 91.06 92 GLU A CA 1
ATOM 757 C C . GLU A 1 92 ? 25.989 -14.491 -13.697 1.00 91.06 92 GLU A C 1
ATOM 759 O O . GLU A 1 92 ? 26.143 -14.913 -14.843 1.00 91.06 92 GLU A O 1
ATOM 764 N N . TYR A 1 93 ? 25.175 -13.466 -13.435 1.00 90.94 93 TYR A N 1
ATOM 765 C CA . TYR A 1 93 ? 24.402 -12.766 -14.462 1.00 90.94 93 TYR A CA 1
ATOM 766 C C . TYR A 1 93 ? 25.194 -11.650 -15.155 1.00 90.94 93 TYR A C 1
ATOM 768 O O . TYR A 1 93 ? 24.665 -10.987 -16.051 1.00 90.94 93 TYR A O 1
ATOM 776 N N . GLY A 1 94 ? 26.447 -11.420 -14.753 1.00 91.50 94 GLY A N 1
ATOM 777 C CA . GLY A 1 94 ? 27.336 -10.445 -15.368 1.00 91.50 94 GLY A CA 1
ATOM 778 C C . GLY A 1 94 ? 27.594 -10.762 -16.841 1.00 91.50 94 GLY A C 1
ATOM 779 O O . GLY A 1 94 ? 27.874 -11.898 -17.219 1.00 91.50 94 GLY A O 1
ATOM 780 N N . ARG A 1 95 ? 27.519 -9.740 -17.699 1.00 91.62 95 ARG A N 1
ATOM 781 C CA . ARG A 1 95 ? 27.770 -9.868 -19.142 1.00 91.62 95 ARG A CA 1
ATOM 782 C C . ARG A 1 95 ? 28.674 -8.752 -19.635 1.00 91.62 95 ARG A C 1
ATOM 784 O O . ARG A 1 95 ? 28.608 -7.628 -19.141 1.00 91.62 95 ARG A O 1
ATOM 791 N N . ASN A 1 96 ? 29.475 -9.053 -20.652 1.00 94.56 96 ASN A N 1
ATOM 792 C CA . ASN A 1 96 ? 30.193 -8.028 -21.405 1.00 94.56 96 ASN A CA 1
ATOM 793 C C . ASN A 1 96 ? 29.220 -7.252 -22.300 1.00 94.56 96 ASN A C 1
ATOM 795 O O . ASN A 1 96 ? 28.254 -7.823 -22.806 1.00 94.56 96 ASN A O 1
ATOM 799 N N . TYR A 1 97 ? 29.492 -5.964 -22.511 1.00 94.50 97 TYR A N 1
ATOM 800 C CA . TYR A 1 97 ? 28.679 -5.129 -23.393 1.00 94.50 97 TYR A CA 1
ATOM 801 C C . TYR A 1 97 ? 28.893 -5.505 -24.866 1.00 94.50 97 TYR A C 1
ATOM 803 O O . TYR A 1 97 ? 30.030 -5.537 -25.342 1.00 94.50 97 TYR A O 1
ATOM 811 N N . ASP A 1 98 ? 27.802 -5.740 -25.593 1.00 96.00 98 ASP A N 1
ATOM 812 C CA . ASP A 1 98 ? 27.802 -6.017 -27.028 1.00 96.00 98 ASP A CA 1
ATOM 813 C C . ASP A 1 98 ? 27.493 -4.737 -27.820 1.00 96.00 98 ASP A C 1
ATOM 815 O O . ASP A 1 98 ? 26.373 -4.227 -27.811 1.00 96.00 98 ASP A O 1
ATOM 819 N N . PHE A 1 99 ? 28.485 -4.209 -28.540 1.00 96.06 99 PHE A N 1
ATOM 820 C CA . PHE A 1 99 ? 28.327 -2.996 -29.351 1.00 96.06 99 PHE A CA 1
ATOM 821 C C . PHE A 1 99 ? 27.493 -3.202 -30.627 1.00 96.06 99 PHE A C 1
ATOM 823 O O . PHE A 1 99 ? 27.164 -2.217 -31.288 1.00 96.06 99 PHE A O 1
ATOM 830 N N . SER A 1 100 ? 27.143 -4.445 -30.982 1.00 96.69 100 SER A N 1
ATOM 831 C CA . SER A 1 100 ? 26.263 -4.743 -32.119 1.00 96.69 100 SER A CA 1
ATOM 832 C C . SER A 1 100 ? 24.773 -4.578 -31.794 1.00 96.69 100 SER A C 1
ATOM 834 O O . SER A 1 100 ? 23.967 -4.378 -32.705 1.00 96.69 100 SER A O 1
ATOM 836 N N . LYS A 1 101 ? 24.406 -4.607 -30.506 1.00 95.19 101 LYS A N 1
ATOM 837 C CA . LYS A 1 101 ? 23.033 -4.434 -30.019 1.00 95.19 101 LYS A CA 1
ATOM 838 C C . LYS A 1 101 ? 22.824 -3.069 -29.377 1.00 95.19 101 LYS A C 1
ATOM 840 O O . LYS A 1 101 ? 23.746 -2.435 -28.863 1.00 95.19 101 LYS A O 1
ATOM 845 N N . SER A 1 102 ? 21.567 -2.634 -29.324 1.00 95.38 102 SER A N 1
ATOM 846 C CA . SER A 1 102 ? 21.218 -1.436 -28.555 1.00 95.38 102 SER A CA 1
ATOM 847 C C . SER A 1 102 ? 21.342 -1.687 -27.044 1.00 95.38 102 SER A C 1
ATOM 849 O O . SER A 1 102 ? 21.104 -2.797 -26.564 1.00 95.38 102 SER A O 1
ATOM 851 N N . PHE A 1 103 ? 21.667 -0.645 -26.272 1.00 93.88 103 PHE A N 1
ATOM 852 C CA . PHE A 1 103 ? 21.726 -0.731 -24.806 1.00 93.88 103 PHE A CA 1
ATOM 853 C C . PHE A 1 103 ? 20.398 -1.207 -24.196 1.00 93.88 103 PHE A C 1
ATOM 855 O O . PHE A 1 103 ? 20.391 -2.060 -23.314 1.00 93.88 103 PHE A O 1
ATOM 862 N N . SER A 1 104 ? 19.264 -0.680 -24.670 1.00 92.25 104 SER A N 1
ATOM 863 C CA . SER A 1 104 ? 17.944 -1.013 -24.118 1.00 92.25 104 SER A CA 1
ATOM 864 C C . SER A 1 104 ? 17.539 -2.465 -24.360 1.00 92.25 104 SER A C 1
ATOM 866 O O . SER A 1 104 ? 16.880 -3.052 -23.509 1.00 92.25 104 SER A O 1
ATOM 868 N N . GLU A 1 105 ? 17.935 -3.043 -25.494 1.00 93.81 105 GLU A N 1
ATOM 869 C CA . GLU A 1 105 ? 17.712 -4.460 -25.791 1.00 93.81 105 GLU A CA 1
ATOM 870 C C . GLU A 1 105 ? 18.497 -5.347 -24.824 1.00 93.81 105 GLU A C 1
ATOM 872 O O . GLU A 1 105 ? 17.907 -6.193 -24.158 1.00 93.81 105 GLU A O 1
ATOM 877 N N . GLN A 1 106 ? 19.795 -5.079 -24.660 1.00 94.94 106 GLN A N 1
ATOM 878 C CA . GLN A 1 106 ? 20.646 -5.814 -23.721 1.00 94.94 106 GLN A CA 1
ATOM 879 C C . GLN A 1 106 ? 20.164 -5.669 -22.272 1.00 94.94 106 GLN A C 1
ATOM 881 O O . GLN A 1 106 ? 20.137 -6.647 -21.526 1.00 94.94 106 GLN A O 1
ATOM 886 N N . LEU A 1 107 ? 19.729 -4.466 -21.878 1.00 92.56 107 LEU A N 1
ATOM 887 C CA . LEU A 1 107 ? 19.163 -4.219 -20.554 1.00 92.56 107 LEU A CA 1
ATOM 888 C C . LEU A 1 107 ? 17.872 -5.016 -20.339 1.00 92.56 107 LEU A C 1
ATOM 890 O O . LEU A 1 107 ? 17.687 -5.578 -19.267 1.00 92.56 107 LEU A O 1
ATOM 894 N N . PHE A 1 108 ? 16.993 -5.088 -21.339 1.00 90.25 108 PHE A N 1
ATOM 895 C CA . PHE A 1 108 ? 15.739 -5.835 -21.240 1.00 90.25 108 PHE A CA 1
ATOM 896 C C . PHE A 1 108 ? 15.954 -7.355 -21.222 1.00 90.25 108 PHE A C 1
ATOM 898 O O . PHE A 1 108 ? 15.234 -8.068 -20.525 1.00 90.25 108 PHE A O 1
ATOM 905 N N . GLU A 1 109 ? 16.949 -7.858 -21.957 1.00 91.94 109 GLU A N 1
ATOM 906 C CA . GLU A 1 109 ? 17.383 -9.258 -21.875 1.00 91.94 109 GLU A CA 1
ATOM 907 C C . GLU A 1 109 ? 17.899 -9.589 -20.467 1.00 91.94 109 GLU A C 1
ATOM 909 O O . GLU A 1 109 ? 17.470 -10.574 -19.866 1.00 91.94 109 GLU A O 1
ATOM 914 N N . LEU A 1 110 ? 18.765 -8.734 -19.913 1.00 92.94 110 LEU A N 1
ATOM 915 C CA . LEU A 1 110 ? 19.308 -8.902 -18.566 1.00 92.94 110 LEU A CA 1
ATOM 916 C C . LEU A 1 110 ? 18.208 -8.834 -17.494 1.00 92.94 110 LEU A C 1
ATOM 918 O O . LEU A 1 110 ? 18.137 -9.688 -16.617 1.00 92.94 110 LEU A O 1
ATOM 922 N N . ASP A 1 111 ? 17.305 -7.862 -17.603 1.00 89.88 111 ASP A N 1
ATOM 923 C CA . ASP A 1 111 ? 16.188 -7.619 -16.683 1.00 89.88 111 ASP A CA 1
ATOM 924 C C . ASP A 1 111 ? 15.193 -8.796 -16.583 1.00 89.88 111 ASP A C 1
ATOM 926 O O . ASP A 1 111 ? 14.473 -8.927 -15.587 1.00 89.88 111 ASP A O 1
ATOM 930 N N . LYS A 1 112 ? 15.145 -9.668 -17.599 1.00 89.50 112 LYS A N 1
ATOM 931 C CA . LYS A 1 112 ? 14.375 -10.924 -17.580 1.00 89.50 112 LYS A CA 1
ATOM 932 C C . LYS A 1 112 ? 15.134 -12.091 -16.961 1.00 89.50 112 LYS A C 1
ATOM 934 O O . LYS A 1 112 ? 14.519 -13.036 -16.467 1.00 89.50 112 LYS A O 1
ATOM 939 N N . GLU A 1 113 ? 16.457 -12.066 -17.035 1.00 91.75 113 GLU A N 1
ATOM 940 C CA . GLU A 1 113 ? 17.287 -13.169 -16.573 1.00 91.75 113 GLU A CA 1
ATOM 941 C C . GLU A 1 113 ? 17.727 -13.049 -15.125 1.00 91.75 113 GLU A C 1
ATOM 943 O O . GLU A 1 113 ? 17.871 -14.092 -14.487 1.00 91.75 113 GLU A O 1
ATOM 948 N N . VAL A 1 114 ? 17.902 -11.830 -14.620 1.00 93.19 114 VAL A N 1
ATOM 949 C CA . VAL A 1 114 ? 18.276 -11.575 -13.229 1.00 93.19 114 VAL A CA 1
ATOM 950 C C . VAL A 1 114 ? 17.059 -11.821 -12.326 1.00 93.19 114 VAL A C 1
ATOM 952 O O . VAL A 1 114 ? 15.997 -11.229 -12.558 1.00 93.19 114 VAL A O 1
ATOM 955 N N . PRO A 1 115 ? 17.170 -12.693 -11.305 1.00 94.12 115 PRO A N 1
ATOM 956 C CA . PRO A 1 115 ? 16.136 -12.867 -10.299 1.00 94.12 115 PRO A CA 1
ATOM 957 C C . PRO A 1 115 ? 15.807 -11.558 -9.589 1.00 94.12 115 PRO A C 1
ATOM 959 O O . PRO A 1 115 ? 16.641 -10.667 -9.462 1.00 94.12 115 PRO A O 1
ATOM 962 N N . ILE A 1 116 ? 14.575 -11.436 -9.111 1.00 92.38 116 ILE A N 1
ATOM 963 C CA . ILE A 1 116 ? 14.110 -10.255 -8.394 1.00 92.38 116 ILE A CA 1
ATOM 964 C C . ILE A 1 116 ? 13.466 -10.644 -7.072 1.00 92.38 116 ILE A C 1
ATOM 966 O O . ILE A 1 116 ? 12.760 -11.648 -6.984 1.00 92.38 116 ILE A O 1
ATOM 970 N N . PHE A 1 117 ? 13.620 -9.778 -6.074 1.00 92.69 117 PHE A N 1
ATOM 971 C CA . PHE A 1 117 ? 12.802 -9.812 -4.871 1.00 92.69 117 PHE A CA 1
ATOM 972 C C . PHE A 1 117 ? 11.471 -9.089 -5.125 1.00 92.69 117 PHE A C 1
ATOM 974 O O . PHE A 1 117 ? 11.439 -7.857 -5.240 1.00 92.69 117 PHE A O 1
ATOM 981 N N . PRO A 1 118 ? 10.353 -9.822 -5.267 1.00 90.75 118 PRO A N 1
ATOM 982 C CA . PRO A 1 118 ? 9.175 -9.297 -5.935 1.00 90.75 118 PRO A CA 1
ATOM 983 C C . PRO A 1 118 ? 8.296 -8.420 -5.043 1.00 90.75 118 PRO A C 1
ATOM 985 O O . PRO A 1 118 ? 7.514 -7.629 -5.567 1.00 90.75 118 PRO A O 1
ATOM 988 N N . LEU A 1 119 ? 8.399 -8.564 -3.718 1.00 91.75 119 LEU A N 1
ATOM 989 C CA . LEU A 1 119 ? 7.633 -7.769 -2.759 1.00 91.75 119 LEU A CA 1
ATOM 990 C C . LEU A 1 119 ? 8.389 -6.527 -2.292 1.00 91.75 119 LEU A C 1
ATOM 992 O O . LEU A 1 119 ? 7.739 -5.607 -1.819 1.00 91.75 119 LEU A O 1
ATOM 996 N N . ARG A 1 120 ? 9.724 -6.476 -2.436 1.00 89.81 120 ARG A N 1
ATOM 997 C CA . ARG A 1 120 ? 10.580 -5.374 -1.957 1.00 89.81 120 ARG A CA 1
ATOM 998 C C . ARG A 1 120 ? 10.243 -4.952 -0.521 1.00 89.81 120 ARG A C 1
ATOM 1000 O O . ARG A 1 120 ? 9.838 -3.812 -0.284 1.00 89.81 120 ARG A O 1
ATOM 1007 N N . VAL A 1 121 ? 10.339 -5.896 0.414 1.00 91.94 121 VAL A N 1
ATOM 1008 C CA . VAL A 1 121 ? 10.074 -5.635 1.832 1.00 91.94 121 VAL A CA 1
ATOM 1009 C C . VAL A 1 121 ? 11.267 -5.904 2.737 1.00 91.94 121 VAL A C 1
ATOM 1011 O O . VAL A 1 121 ? 11.987 -6.877 2.549 1.00 91.94 121 VAL A O 1
ATOM 1014 N N . GLU A 1 122 ? 11.458 -5.072 3.755 1.00 90.75 122 GLU A N 1
ATOM 1015 C CA . GLU A 1 122 ? 12.594 -5.175 4.679 1.00 90.75 122 GLU A CA 1
ATOM 1016 C C . GLU A 1 122 ? 12.147 -5.016 6.136 1.00 90.75 122 GLU A C 1
ATOM 1018 O O . GLU A 1 122 ? 11.200 -4.293 6.430 1.00 90.75 122 GLU A O 1
ATOM 1023 N N . PHE A 1 123 ? 12.825 -5.697 7.067 1.00 91.00 123 PHE A N 1
ATOM 1024 C CA . PHE A 1 123 ? 12.586 -5.606 8.523 1.00 91.00 123 PHE A CA 1
ATOM 1025 C C . PHE A 1 123 ? 11.134 -5.860 8.973 1.00 91.00 123 PHE A C 1
ATOM 1027 O O . PHE A 1 123 ? 10.668 -5.316 9.973 1.00 91.00 123 PHE A O 1
ATOM 1034 N N . MET A 1 124 ? 10.409 -6.696 8.234 1.00 89.81 124 MET A N 1
ATOM 1035 C CA . MET A 1 124 ? 8.999 -6.978 8.491 1.00 89.81 124 MET A CA 1
ATOM 1036 C C . MET A 1 124 ? 8.823 -7.889 9.706 1.00 89.81 124 MET A C 1
ATOM 1038 O O . MET A 1 124 ? 9.454 -8.938 9.814 1.00 89.81 124 MET A O 1
ATOM 1042 N N . VAL A 1 125 ? 7.892 -7.538 10.588 1.00 88.19 125 VAL A N 1
ATOM 1043 C CA . VAL A 1 125 ? 7.518 -8.345 11.753 1.00 88.19 125 VAL A CA 1
ATOM 1044 C C . VAL A 1 125 ? 6.040 -8.691 11.649 1.00 88.19 125 VAL A C 1
ATOM 1046 O O . VAL A 1 125 ? 5.191 -7.807 11.717 1.00 88.19 125 VAL A O 1
ATOM 1049 N N . ASN A 1 126 ? 5.717 -9.976 11.467 1.00 86.88 126 ASN A N 1
ATOM 1050 C CA . ASN A 1 126 ? 4.335 -10.473 11.400 1.00 86.88 126 ASN A CA 1
ATOM 1051 C C . ASN A 1 126 ? 3.430 -9.654 10.448 1.00 86.88 126 ASN A C 1
ATOM 1053 O O . ASN A 1 126 ? 2.312 -9.286 10.803 1.00 86.88 126 ASN A O 1
ATOM 1057 N N . SER A 1 127 ? 3.945 -9.304 9.263 1.00 88.31 127 SER A N 1
ATOM 1058 C CA . SER A 1 127 ? 3.275 -8.376 8.340 1.00 88.31 127 SER A CA 1
ATOM 1059 C C . SER A 1 127 ? 3.051 -8.969 6.940 1.00 88.31 127 SER A C 1
ATOM 1061 O O . SER A 1 127 ? 3.699 -8.540 5.981 1.00 88.31 127 SER A O 1
ATOM 1063 N N . PRO A 1 128 ? 2.201 -10.004 6.807 1.00 86.56 128 PRO A N 1
ATOM 1064 C CA . PRO A 1 128 ? 2.026 -10.723 5.551 1.00 86.56 128 PRO A CA 1
ATOM 1065 C C . PRO A 1 128 ? 1.266 -9.894 4.502 1.00 86.56 128 PRO A C 1
ATOM 1067 O O . PRO A 1 128 ? 0.448 -9.033 4.829 1.00 86.56 128 PRO A O 1
ATOM 1070 N N . TYR A 1 129 ? 1.497 -10.211 3.222 1.00 89.12 129 TYR A N 1
ATOM 1071 C CA . TYR A 1 129 ? 0.850 -9.575 2.059 1.00 89.12 129 TYR A CA 1
ATOM 1072 C C . TYR A 1 129 ? 1.125 -8.071 1.904 1.00 89.12 129 TYR A C 1
ATOM 1074 O O . TYR A 1 129 ? 0.395 -7.376 1.202 1.00 89.12 129 TYR A O 1
ATOM 1082 N N . CYS A 1 130 ? 2.178 -7.571 2.542 1.00 90.12 130 CYS A N 1
ATOM 1083 C CA . CYS A 1 130 ? 2.670 -6.214 2.350 1.00 90.12 130 CYS A CA 1
ATOM 1084 C C . CYS A 1 130 ? 3.730 -6.184 1.239 1.00 90.12 130 CYS A C 1
ATOM 1086 O O . CYS A 1 130 ? 4.430 -7.177 1.022 1.00 90.12 130 CYS A O 1
ATOM 1088 N N . ALA A 1 131 ? 3.854 -5.057 0.540 1.00 92.00 131 ALA A N 1
ATOM 1089 C CA . ALA A 1 131 ? 4.835 -4.896 -0.533 1.00 92.00 131 ALA A CA 1
ATOM 1090 C C . ALA A 1 131 ? 5.302 -3.438 -0.680 1.00 92.00 131 ALA A C 1
ATOM 1092 O O . ALA A 1 131 ? 4.582 -2.513 -0.307 1.00 92.00 131 ALA A O 1
ATOM 1093 N N . ASN A 1 132 ? 6.501 -3.228 -1.229 1.00 91.44 132 ASN A N 1
ATOM 1094 C CA . ASN A 1 132 ? 7.221 -1.951 -1.230 1.00 91.44 132 ASN A CA 1
ATOM 1095 C C . ASN A 1 132 ? 7.220 -1.320 0.171 1.00 91.44 132 ASN A C 1
ATOM 1097 O O . ASN A 1 132 ? 6.735 -0.206 0.349 1.00 91.44 132 ASN A O 1
ATOM 1101 N N . ALA A 1 133 ? 7.649 -2.063 1.187 1.00 92.25 133 ALA A N 1
ATOM 1102 C CA . ALA A 1 133 ? 7.415 -1.672 2.571 1.00 92.25 133 ALA A CA 1
ATOM 1103 C C . ALA A 1 133 ? 8.596 -1.997 3.479 1.00 92.25 133 ALA A C 1
ATOM 1105 O O . ALA A 1 133 ? 9.195 -3.061 3.364 1.00 92.25 133 ALA A O 1
ATOM 1106 N N . THR A 1 134 ? 8.877 -1.118 4.434 1.00 93.06 134 THR A N 1
ATOM 1107 C CA . THR A 1 134 ? 10.020 -1.279 5.337 1.00 93.06 134 THR A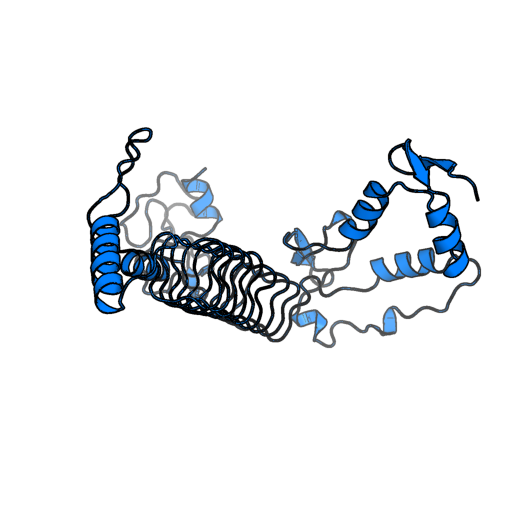 CA 1
ATOM 1108 C C . THR A 1 134 ? 9.588 -1.154 6.791 1.00 93.06 134 THR A C 1
ATOM 1110 O O . THR A 1 134 ? 8.838 -0.252 7.158 1.00 93.06 134 THR A O 1
ATOM 1113 N N . ALA A 1 135 ? 10.088 -2.049 7.643 1.00 93.69 135 ALA A N 1
ATOM 1114 C CA . ALA A 1 135 ? 9.904 -2.029 9.092 1.00 93.69 135 ALA A CA 1
ATOM 1115 C C . ALA A 1 135 ? 8.432 -2.019 9.547 1.00 93.69 135 ALA A C 1
ATOM 1117 O O . ALA A 1 135 ? 8.085 -1.379 10.540 1.00 93.69 135 ALA A O 1
ATOM 1118 N N . LEU A 1 136 ? 7.546 -2.724 8.833 1.00 89.62 136 LEU A N 1
ATOM 1119 C CA . LEU A 1 136 ? 6.165 -2.882 9.292 1.00 89.62 136 LEU A CA 1
ATOM 1120 C C . LEU A 1 136 ? 6.065 -3.936 10.391 1.00 89.62 136 LEU A C 1
ATOM 1122 O O . LEU A 1 136 ? 6.702 -4.991 10.323 1.00 89.62 136 LEU A O 1
ATOM 1126 N N . LYS A 1 137 ? 5.190 -3.690 11.365 1.00 87.38 137 LYS A N 1
ATOM 1127 C CA . LYS A 1 137 ? 4.922 -4.611 12.467 1.00 87.38 137 LYS A CA 1
ATOM 1128 C C . LYS A 1 137 ? 3.432 -4.883 12.592 1.00 87.38 137 LYS A C 1
ATOM 1130 O O . LYS A 1 137 ? 2.648 -3.956 12.749 1.00 87.38 137 LYS A O 1
ATOM 1135 N N . ASN A 1 138 ? 3.035 -6.154 12.559 1.00 84.75 138 ASN A N 1
ATOM 1136 C CA . ASN A 1 138 ? 1.628 -6.553 12.589 1.00 84.75 138 ASN A CA 1
ATOM 1137 C C . ASN A 1 138 ? 0.796 -5.769 11.557 1.00 84.75 138 ASN A C 1
ATOM 1139 O O . ASN A 1 138 ? -0.162 -5.101 11.923 1.00 84.75 138 ASN A O 1
ATOM 1143 N N . CYS A 1 139 ? 1.201 -5.755 10.288 1.00 83.06 139 CYS A N 1
ATOM 1144 C CA . CYS A 1 139 ? 0.466 -5.064 9.228 1.00 83.06 139 CYS A CA 1
ATOM 1145 C C . CYS A 1 139 ? -0.064 -6.044 8.180 1.00 83.06 139 CYS A C 1
ATOM 1147 O O . CYS A 1 139 ? 0.588 -7.034 7.868 1.00 83.06 139 CYS A O 1
ATOM 1149 N N . TYR A 1 140 ? -1.231 -5.770 7.606 1.00 85.75 140 TYR A N 1
ATOM 1150 C CA . TYR A 1 140 ? -1.848 -6.653 6.613 1.00 85.75 140 TYR A CA 1
ATOM 1151 C C . TYR A 1 140 ? -2.243 -5.886 5.357 1.00 85.75 140 TYR A C 1
ATOM 1153 O O . TYR A 1 140 ? -2.988 -4.910 5.434 1.00 85.75 140 TYR A O 1
ATOM 1161 N N . LEU A 1 141 ? -1.794 -6.368 4.195 1.00 86.12 141 LEU A N 1
ATOM 1162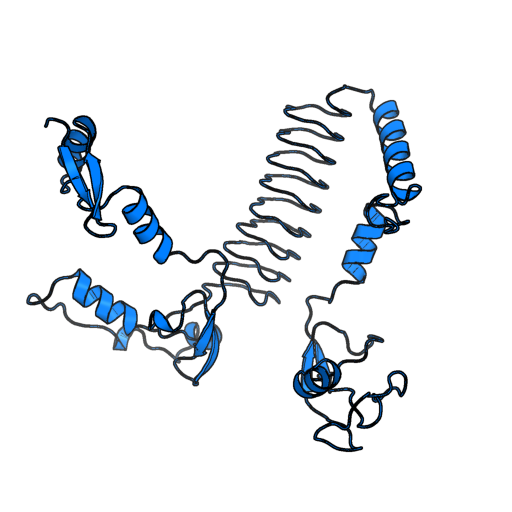 C CA . LEU A 1 141 ? -2.139 -5.786 2.896 1.00 86.12 141 LEU A CA 1
ATOM 1163 C C . LEU A 1 141 ? -1.774 -4.288 2.786 1.00 86.12 141 LEU A C 1
ATOM 1165 O O . LEU A 1 141 ? -2.542 -3.489 2.249 1.00 86.12 141 LEU A O 1
ATOM 1169 N N . CYS A 1 142 ? -0.616 -3.907 3.337 1.00 85.88 142 CYS A N 1
ATOM 1170 C CA . CYS A 1 142 ? -0.090 -2.544 3.276 1.00 85.88 142 CYS A CA 1
ATOM 1171 C C . CYS A 1 142 ? 0.940 -2.395 2.147 1.00 85.88 142 CYS A C 1
ATOM 1173 O O . CYS A 1 142 ? 1.878 -3.188 2.049 1.00 85.88 142 CYS A O 1
ATOM 1175 N N . PHE A 1 143 ? 0.798 -1.349 1.334 1.00 88.31 143 PHE A N 1
ATOM 1176 C CA . PHE A 1 143 ? 1.680 -1.075 0.198 1.00 88.31 143 PHE A CA 1
ATOM 1177 C C . PHE A 1 143 ? 2.370 0.280 0.313 1.00 88.31 143 PHE A C 1
ATOM 1179 O O . PHE A 1 143 ? 1.748 1.253 0.731 1.00 88.31 143 PHE A O 1
ATOM 1186 N N . ASN A 1 144 ? 3.624 0.375 -0.134 1.00 88.00 144 ASN A N 1
ATOM 1187 C CA . ASN A 1 144 ? 4.378 1.636 -0.142 1.00 88.00 144 ASN A CA 1
ATOM 1188 C C . ASN A 1 144 ? 4.490 2.282 1.251 1.00 88.00 144 ASN A C 1
ATOM 1190 O O . ASN A 1 144 ? 4.398 3.498 1.360 1.00 88.00 144 ASN A O 1
ATOM 1194 N N . SER A 1 145 ? 4.618 1.482 2.307 1.00 88.75 145 SER A N 1
ATOM 1195 C CA . SER A 1 145 ? 4.441 1.922 3.699 1.00 88.75 145 SER A CA 1
ATOM 1196 C C . SER A 1 145 ? 5.690 1.663 4.528 1.00 88.75 145 SER A C 1
ATOM 1198 O O . SER A 1 145 ? 6.295 0.599 4.399 1.00 88.75 145 SER A O 1
ATOM 1200 N N . ASN A 1 146 ? 6.040 2.581 5.430 1.00 89.62 146 ASN A N 1
ATOM 1201 C CA . ASN A 1 146 ? 7.228 2.453 6.271 1.00 89.62 146 ASN A CA 1
ATOM 1202 C C . ASN A 1 146 ? 6.926 2.660 7.758 1.00 89.62 146 ASN A C 1
ATOM 1204 O O . ASN A 1 146 ? 6.212 3.583 8.141 1.00 89.62 146 ASN A O 1
ATOM 1208 N N . ASN A 1 147 ? 7.529 1.843 8.623 1.00 88.19 147 ASN A N 1
ATOM 1209 C CA . ASN A 1 147 ? 7.447 1.977 10.085 1.00 88.19 147 ASN A CA 1
ATOM 1210 C C . ASN A 1 147 ? 6.010 1.978 10.649 1.00 88.19 147 ASN A C 1
ATOM 1212 O O . ASN A 1 147 ? 5.761 2.569 11.699 1.00 88.19 147 ASN A O 1
ATOM 1216 N N . ALA A 1 148 ? 5.052 1.363 9.950 1.00 84.88 148 ALA A N 1
ATOM 1217 C CA . ALA A 1 148 ? 3.680 1.262 10.435 1.00 84.88 148 ALA A CA 1
ATOM 1218 C C . ALA A 1 148 ? 3.505 0.069 11.385 1.00 84.88 148 ALA A C 1
ATOM 1220 O O . ALA A 1 148 ? 4.067 -1.009 11.166 1.00 84.88 148 ALA A O 1
ATOM 1221 N N . GLU A 1 149 ? 2.683 0.247 12.417 1.00 84.50 149 GLU A N 1
ATOM 1222 C CA . GLU A 1 149 ? 2.333 -0.790 13.386 1.00 84.50 149 GLU A CA 1
ATOM 1223 C C . GLU A 1 149 ? 0.812 -0.992 13.442 1.00 84.50 149 GLU A C 1
ATOM 1225 O O . GLU A 1 149 ? 0.042 -0.033 13.481 1.00 84.50 149 GLU A O 1
ATOM 1230 N N . ASN A 1 150 ? 0.357 -2.247 13.453 1.00 77.81 150 ASN A N 1
ATOM 1231 C CA . ASN A 1 150 ? -1.063 -2.602 13.573 1.00 77.81 150 ASN A CA 1
ATOM 1232 C C . ASN A 1 150 ? -1.975 -1.967 12.499 1.00 77.81 150 ASN A C 1
ATOM 1234 O O . ASN A 1 150 ? -3.125 -1.619 12.778 1.00 77.81 150 ASN A O 1
ATOM 1238 N N . CYS A 1 151 ? -1.469 -1.794 11.275 1.00 76.06 151 CYS A N 1
ATOM 1239 C CA . CYS A 1 151 ? -2.204 -1.172 10.171 1.00 76.06 151 CYS A CA 1
ATOM 1240 C C . CYS A 1 151 ? -2.721 -2.211 9.165 1.00 76.06 151 CYS A C 1
ATOM 1242 O O . CYS A 1 151 ? -2.085 -3.237 8.928 1.00 76.06 151 CYS A O 1
ATOM 1244 N N . MET A 1 152 ? -3.872 -1.952 8.542 1.00 79.12 152 MET A N 1
ATOM 1245 C CA . MET A 1 152 ? -4.448 -2.852 7.534 1.00 79.12 152 MET A CA 1
ATOM 1246 C C . MET A 1 152 ? -4.979 -2.090 6.321 1.00 79.12 152 MET A C 1
ATOM 1248 O O . MET A 1 152 ? -5.514 -0.991 6.477 1.00 79.12 152 MET A O 1
ATOM 1252 N N . TYR A 1 153 ? -4.879 -2.710 5.139 1.00 73.81 153 TYR A N 1
ATOM 1253 C CA . TYR A 1 153 ? -5.426 -2.201 3.871 1.00 73.81 153 TYR A CA 1
ATOM 1254 C C . TYR A 1 153 ? -4.905 -0.798 3.505 1.00 73.81 153 TYR A C 1
ATOM 1256 O O . TYR A 1 153 ? -5.594 -0.001 2.868 1.00 73.81 153 TYR A O 1
ATOM 1264 N N . GLY A 1 154 ? -3.682 -0.495 3.954 1.00 73.06 154 GLY A N 1
ATOM 1265 C CA . GLY A 1 154 ? -3.044 0.807 3.827 1.00 73.06 154 GLY A CA 1
ATOM 1266 C C . GLY A 1 154 ? -2.265 0.971 2.525 1.00 73.06 154 GLY A C 1
ATOM 1267 O O . GLY A 1 154 ? -1.664 0.027 2.015 1.00 73.06 154 GLY A O 1
ATOM 1268 N N . ASN A 1 155 ? -2.199 2.190 2.008 1.00 77.31 155 ASN A N 1
ATOM 1269 C CA . ASN A 1 155 ? -1.204 2.572 1.008 1.00 77.31 155 ASN A CA 1
ATOM 1270 C C . ASN A 1 155 ? -0.485 3.836 1.485 1.00 77.31 155 ASN A C 1
ATOM 1272 O O . ASN A 1 155 ? -1.140 4.694 2.070 1.00 77.31 155 ASN A O 1
ATOM 1276 N N . ALA A 1 156 ? 0.830 3.951 1.276 1.00 73.88 156 ALA A N 1
ATOM 1277 C CA . ALA A 1 156 ? 1.609 5.105 1.748 1.00 73.88 156 ALA A CA 1
ATOM 1278 C C . ALA A 1 156 ? 1.311 5.440 3.220 1.00 73.88 156 ALA A C 1
ATOM 1280 O O . ALA A 1 156 ? 0.861 6.537 3.554 1.00 73.88 156 ALA A O 1
ATOM 1281 N N . THR A 1 157 ? 1.417 4.416 4.068 1.00 74.06 157 THR A N 1
ATOM 1282 C CA . THR A 1 157 ? 1.187 4.500 5.510 1.00 74.06 157 THR A CA 1
ATOM 1283 C C . THR A 1 157 ? 2.538 4.585 6.197 1.00 74.06 157 THR A C 1
ATOM 1285 O O . THR A 1 157 ? 3.206 3.567 6.370 1.00 74.06 157 THR A O 1
ATOM 1288 N N . ASP A 1 158 ? 2.938 5.793 6.570 1.00 74.94 158 ASP A N 1
ATOM 1289 C CA . ASP A 1 158 ? 4.247 6.051 7.158 1.00 74.94 158 ASP A CA 1
ATOM 1290 C C . ASP A 1 158 ? 4.110 6.418 8.642 1.00 74.94 158 ASP A C 1
ATOM 1292 O O . ASP A 1 158 ? 3.233 7.198 9.026 1.00 74.94 158 ASP A O 1
ATOM 1296 N N . PHE A 1 159 ? 4.949 5.820 9.494 1.00 75.12 159 PHE A N 1
ATOM 1297 C CA . PHE A 1 159 ? 5.047 6.116 10.935 1.00 75.12 159 PHE A CA 1
ATOM 1298 C C . PHE A 1 159 ? 3.698 6.108 11.678 1.00 75.12 159 PHE A C 1
ATOM 1300 O O . PHE A 1 159 ? 3.455 6.928 12.561 1.00 75.12 159 PHE A O 1
ATOM 1307 N N . SER A 1 160 ? 2.784 5.219 11.286 1.00 72.62 160 SER A N 1
ATOM 1308 C CA . SER A 1 160 ? 1.399 5.219 11.771 1.00 72.62 160 SER A CA 1
ATOM 1309 C C . SER A 1 160 ? 1.084 3.993 12.627 1.00 72.62 160 SER A C 1
ATOM 1311 O O . SER A 1 160 ? 1.652 2.921 12.414 1.00 72.62 160 SER A O 1
ATOM 1313 N N . LYS A 1 161 ? 0.161 4.142 13.584 1.00 70.44 161 LYS A N 1
ATOM 1314 C CA . LYS A 1 161 ? -0.219 3.091 14.537 1.00 70.44 161 LYS A CA 1
ATOM 1315 C C . LYS A 1 161 ? -1.736 2.936 14.660 1.00 70.44 161 LYS A C 1
ATOM 1317 O O . LYS A 1 161 ? -2.462 3.923 14.767 1.00 70.44 161 LYS A O 1
ATOM 1322 N N . ASP A 1 162 ? -2.216 1.693 14.657 1.00 65.81 162 ASP A N 1
ATOM 1323 C CA . ASP A 1 162 ? -3.636 1.344 14.846 1.00 65.81 162 ASP A CA 1
ATOM 1324 C C . ASP A 1 162 ? -4.581 2.045 13.834 1.00 65.81 162 ASP A C 1
ATOM 1326 O O . ASP A 1 162 ? -5.644 2.554 14.196 1.00 65.81 162 ASP A O 1
ATOM 1330 N N . CYS A 1 163 ? -4.183 2.092 12.554 1.00 66.12 163 CYS A N 1
ATOM 1331 C CA . CYS A 1 163 ? -4.931 2.737 11.466 1.00 66.12 163 CYS A CA 1
ATOM 1332 C C . CYS A 1 163 ? -5.559 1.709 10.502 1.00 66.12 163 CYS A C 1
ATOM 1334 O O . CYS A 1 163 ? -4.908 0.752 10.079 1.00 66.12 163 CYS A O 1
ATOM 1336 N N . VAL A 1 164 ? -6.825 1.906 10.115 1.00 62.72 164 VAL A N 1
ATOM 1337 C CA . VAL A 1 164 ? -7.588 0.942 9.287 1.00 62.72 164 VAL A CA 1
ATOM 1338 C C . VAL A 1 164 ? -8.257 1.636 8.094 1.00 62.72 164 VAL A C 1
ATOM 1340 O O . VAL A 1 164 ? -8.877 2.679 8.292 1.00 62.72 164 VAL A O 1
ATOM 1343 N N . ASP A 1 165 ? -8.139 1.039 6.901 1.00 54.97 165 ASP A N 1
ATOM 1344 C CA . ASP A 1 165 ? -8.752 1.472 5.629 1.00 54.97 165 ASP A CA 1
ATOM 1345 C C . ASP A 1 165 ? -8.312 2.873 5.158 1.00 54.97 165 ASP A C 1
ATOM 1347 O O . ASP A 1 165 ? -9.128 3.753 4.892 1.00 54.97 165 ASP A O 1
ATOM 1351 N N . ASN A 1 166 ? -6.996 3.101 5.049 1.00 61.31 166 ASN A N 1
ATOM 1352 C CA . ASN A 1 166 ? -6.438 4.416 4.711 1.00 61.31 166 ASN A CA 1
ATOM 1353 C C . ASN A 1 166 ? -5.637 4.397 3.402 1.00 61.31 166 ASN A C 1
ATOM 1355 O O . ASN A 1 166 ? -4.835 3.500 3.162 1.00 61.31 166 ASN A O 1
ATOM 1359 N N . SER A 1 167 ? -5.782 5.423 2.559 1.00 53.50 167 SER A N 1
ATOM 1360 C CA . SER A 1 167 ? -5.074 5.456 1.266 1.00 53.50 167 SER A CA 1
ATOM 1361 C C . SER A 1 167 ? -3.723 6.181 1.276 1.00 53.50 167 SER A C 1
ATOM 1363 O O . SER A 1 167 ? -2.931 5.875 0.386 1.00 53.50 167 SER A O 1
ATOM 1365 N N . HIS A 1 168 ? -3.506 7.157 2.170 1.00 59.94 168 HIS A N 1
ATOM 1366 C CA . HIS A 1 168 ? -2.235 7.871 2.408 1.00 59.94 168 HIS A CA 1
ATOM 1367 C C . HIS A 1 168 ? -2.304 8.533 3.793 1.00 59.94 168 HIS A C 1
ATOM 1369 O O . HIS A 1 168 ? -3.154 9.410 3.993 1.00 59.94 168 HIS A O 1
ATOM 1375 N N . ILE A 1 169 ? -1.461 8.107 4.735 1.00 71.50 169 ILE A N 1
ATOM 1376 C CA . ILE A 1 169 ? -1.402 8.650 6.102 1.00 71.50 169 ILE A CA 1
ATOM 1377 C C . ILE A 1 169 ? 0.047 8.706 6.586 1.00 71.50 169 ILE A C 1
ATOM 1379 O O . ILE A 1 169 ? 0.819 7.781 6.344 1.00 71.50 169 ILE A O 1
ATOM 1383 N N . ASN A 1 170 ? 0.411 9.786 7.269 1.00 68.44 170 ASN A N 1
ATOM 1384 C CA . ASN A 1 170 ? 1.754 9.993 7.802 1.00 68.44 170 ASN A CA 1
ATOM 1385 C C . ASN A 1 170 ? 1.669 10.416 9.276 1.00 68.44 170 ASN A C 1
ATOM 1387 O O . ASN A 1 170 ? 0.913 11.336 9.594 1.00 68.44 170 ASN A O 1
ATOM 1391 N N . HIS A 1 171 ? 2.411 9.755 10.170 1.00 76.00 171 HIS A N 1
ATOM 1392 C CA . HIS A 1 171 ? 2.435 10.050 11.614 1.00 76.00 171 HIS A CA 1
ATOM 1393 C C . HIS A 1 171 ? 1.030 10.124 12.246 1.00 76.00 171 HIS A C 1
ATOM 1395 O O . HIS A 1 171 ? 0.683 11.087 12.932 1.00 76.00 171 HIS A O 1
ATOM 1401 N N . CYS A 1 172 ? 0.186 9.127 11.966 1.00 73.44 172 CYS A N 1
ATOM 1402 C CA . CYS A 1 172 ? -1.187 9.077 12.466 1.00 73.44 172 CYS A CA 1
ATOM 1403 C C . CYS A 1 172 ? -1.393 7.935 13.468 1.00 73.44 172 CYS A C 1
ATOM 1405 O O . CYS A 1 172 ? -0.920 6.818 13.256 1.00 73.44 172 CYS A O 1
ATOM 1407 N N . GLU A 1 173 ? -2.141 8.192 14.542 1.00 71.69 173 GLU A N 1
ATOM 1408 C CA . GLU A 1 173 ? -2.446 7.192 15.572 1.00 71.69 173 GLU A CA 1
ATOM 1409 C C . GLU A 1 173 ? -3.935 7.210 15.948 1.00 71.69 173 GLU A C 1
ATOM 1411 O O . GLU A 1 173 ? -4.529 8.271 16.162 1.00 71.69 173 GLU A O 1
ATOM 1416 N N . ARG A 1 174 ? -4.539 6.014 16.046 1.00 70.56 174 ARG A N 1
ATOM 1417 C CA . ARG A 1 174 ? -5.968 5.811 16.368 1.00 70.56 174 ARG A CA 1
ATOM 1418 C C . ARG A 1 174 ? -6.907 6.517 15.380 1.00 70.56 174 ARG A C 1
ATOM 1420 O O . ARG A 1 174 ? -7.842 7.210 15.784 1.00 70.56 174 ARG A O 1
ATOM 1427 N N . CYS A 1 175 ? -6.644 6.339 14.087 1.00 73.69 175 CYS A N 1
ATOM 1428 C CA . CYS A 1 175 ? -7.440 6.909 13.001 1.00 73.69 175 CYS A CA 1
ATOM 1429 C C . CYS A 1 175 ? -8.256 5.833 12.265 1.00 73.69 175 CYS A C 1
ATOM 1431 O O . CYS A 1 175 ? -7.773 4.721 12.034 1.00 73.69 175 CYS A O 1
ATOM 1433 N N . TYR A 1 176 ? -9.489 6.161 11.870 1.00 73.06 176 TYR A N 1
ATOM 1434 C CA . TYR A 1 176 ? -10.404 5.218 11.213 1.00 73.06 176 TYR A CA 1
ATOM 1435 C C . TYR A 1 176 ? -11.175 5.866 10.061 1.00 73.06 176 TYR A C 1
ATOM 1437 O O . TYR A 1 176 ? -11.796 6.913 10.257 1.00 73.06 176 TYR A O 1
ATOM 1445 N N . GLU A 1 177 ? -11.182 5.200 8.897 1.00 69.81 177 GLU A N 1
ATOM 1446 C CA . GLU A 1 177 ? -11.861 5.667 7.673 1.00 69.81 177 GLU A CA 1
ATOM 1447 C C . GLU A 1 177 ? -11.392 7.072 7.278 1.00 69.81 177 GLU A C 1
ATOM 1449 O O . GLU A 1 177 ? -12.188 7.988 7.049 1.00 69.81 177 GLU A O 1
ATOM 1454 N N . CYS A 1 178 ? -10.071 7.262 7.270 1.00 74.19 178 CYS A N 1
ATOM 1455 C CA . CYS A 1 178 ? -9.452 8.545 6.990 1.00 74.19 178 CYS A CA 1
ATOM 1456 C C . CYS A 1 178 ? -8.753 8.536 5.626 1.00 74.19 178 CYS A C 1
ATOM 1458 O O . CYS A 1 178 ? -8.136 7.555 5.205 1.00 74.19 178 CYS A O 1
ATOM 1460 N N . PHE A 1 179 ? -8.803 9.667 4.928 1.00 76.44 179 PHE A N 1
ATOM 1461 C CA . PHE A 1 179 ? -8.195 9.814 3.609 1.00 76.44 179 PHE A CA 1
ATOM 1462 C C . PHE A 1 179 ? -7.325 11.066 3.556 1.00 76.44 179 PHE A C 1
ATOM 1464 O O . PHE A 1 179 ? -7.845 12.159 3.740 1.00 76.44 179 PHE A O 1
ATOM 1471 N N . TRP A 1 180 ? -6.031 10.911 3.252 1.00 79.19 180 TRP A N 1
ATOM 1472 C CA . TRP A 1 180 ? -5.041 12.000 3.181 1.00 79.19 180 TRP A CA 1
ATOM 1473 C C . TRP A 1 180 ? -4.889 12.742 4.508 1.00 79.19 180 TRP A C 1
ATOM 1475 O O . TRP A 1 180 ? -5.458 13.816 4.702 1.00 79.19 180 TRP A O 1
ATOM 1485 N N . MET A 1 181 ? -4.113 12.136 5.408 1.00 84.44 181 MET A N 1
ATOM 1486 C CA . MET A 1 181 ? -3.864 12.655 6.750 1.00 84.44 181 MET A CA 1
ATOM 1487 C C . MET A 1 181 ? -2.381 12.815 7.051 1.00 84.44 181 MET A C 1
ATOM 1489 O O . MET A 1 181 ? -1.570 11.982 6.648 1.00 84.44 181 MET A O 1
ATOM 1493 N N . GLU A 1 182 ? -2.050 13.837 7.831 1.00 85.50 182 GLU A N 1
ATOM 1494 C CA . GLU A 1 182 ? -0.694 14.076 8.323 1.00 85.50 182 GLU A CA 1
ATOM 1495 C C . GLU A 1 182 ? -0.728 14.545 9.783 1.00 85.50 182 GLU A C 1
ATOM 1497 O O . GLU A 1 182 ? -1.498 15.442 10.118 1.00 85.50 182 GLU A O 1
ATOM 1502 N N . ASN A 1 183 ? 0.091 13.950 10.656 1.00 86.88 183 ASN A N 1
ATOM 1503 C CA . ASN A 1 183 ? 0.224 14.334 12.070 1.00 86.88 183 ASN A CA 1
ATOM 1504 C C . ASN A 1 183 ? -1.124 14.410 12.814 1.00 86.88 183 ASN A C 1
ATOM 1506 O O . ASN A 1 183 ? -1.440 15.415 13.461 1.00 86.88 183 ASN A O 1
ATOM 1510 N N . CYS A 1 184 ? -1.950 13.367 12.698 1.00 85.94 184 CYS A N 1
ATOM 1511 C CA . CYS A 1 184 ? -3.282 13.349 13.296 1.00 85.94 184 CYS A CA 1
ATOM 1512 C C . CYS A 1 184 ? -3.475 12.262 14.346 1.00 85.94 184 CYS A C 1
ATOM 1514 O O . CYS A 1 184 ? -3.036 11.126 14.184 1.00 85.94 184 CYS A O 1
ATOM 1516 N N . TYR A 1 185 ? -4.194 12.609 15.412 1.00 85.62 185 TYR A N 1
ATOM 1517 C CA . TYR A 1 185 ? -4.425 11.722 16.547 1.00 85.62 185 TYR A CA 1
ATOM 1518 C C . TYR A 1 185 ? -5.912 11.624 16.892 1.00 85.62 185 TYR A C 1
ATOM 1520 O O . TYR A 1 185 ? -6.580 12.642 17.087 1.00 85.62 185 TYR A O 1
ATOM 1528 N N . GLN A 1 186 ? -6.420 10.396 17.030 1.00 85.62 186 GLN A N 1
ATOM 1529 C CA . GLN A 1 186 ? -7.787 10.125 17.486 1.00 85.62 186 GLN A CA 1
ATOM 1530 C C . GLN A 1 186 ? -8.854 10.772 16.580 1.00 85.62 186 GLN A C 1
ATOM 1532 O O . GLN A 1 186 ? -9.748 11.490 17.037 1.00 85.62 186 GLN A O 1
ATOM 1537 N N . CYS A 1 187 ? -8.736 10.533 15.275 1.00 84.25 187 CYS A N 1
ATOM 1538 C CA . CYS A 1 187 ? -9.585 11.137 14.256 1.00 84.25 187 CYS A CA 1
ATOM 1539 C C . CYS A 1 187 ? -10.399 10.096 13.476 1.00 84.25 187 CYS A C 1
ATOM 1541 O O . CYS A 1 187 ? -9.878 9.052 13.089 1.00 84.25 187 CYS A O 1
ATOM 1543 N N . TYR A 1 188 ? -11.663 10.404 13.185 1.00 83.44 188 TYR A N 1
ATOM 1544 C CA . TYR A 1 188 ? -12.618 9.436 12.637 1.00 83.44 188 TYR A CA 1
ATOM 1545 C C . TYR A 1 188 ? -13.410 10.027 11.469 1.00 83.44 188 TYR A C 1
ATOM 1547 O O . TYR A 1 188 ? -14.013 11.097 11.603 1.00 83.44 188 TYR A O 1
ATOM 1555 N N . PHE A 1 189 ? -13.458 9.304 10.346 1.00 84.88 189 PHE A N 1
ATOM 1556 C CA . PHE A 1 189 ? -14.181 9.696 9.128 1.00 84.88 189 PHE A CA 1
ATOM 1557 C C . PHE A 1 189 ? -13.752 11.062 8.590 1.00 84.88 189 PHE A C 1
ATOM 1559 O O . PHE A 1 189 ? -14.586 11.946 8.373 1.00 84.88 189 PHE A O 1
ATOM 1566 N N . ILE A 1 190 ? -12.444 11.265 8.435 1.00 85.38 190 ILE A N 1
ATOM 1567 C CA . ILE A 1 190 ? -11.901 12.561 8.028 1.00 85.38 190 ILE A CA 1
ATOM 1568 C C . ILE A 1 190 ? -11.158 12.518 6.699 1.00 85.38 190 ILE A C 1
ATOM 1570 O O . ILE A 1 190 ? -10.576 11.509 6.313 1.00 85.38 190 ILE A O 1
ATOM 1574 N N . ILE A 1 191 ? -11.187 13.640 5.984 1.00 85.62 191 ILE A N 1
ATOM 1575 C CA . ILE A 1 191 ? -10.636 13.753 4.631 1.00 85.62 191 ILE A CA 1
ATOM 1576 C C . ILE A 1 191 ? -9.720 14.979 4.547 1.00 85.62 191 ILE A C 1
ATOM 1578 O O . ILE A 1 191 ? -10.115 16.074 4.946 1.00 85.62 191 ILE A O 1
ATOM 1582 N N . MET A 1 192 ? -8.526 14.823 3.974 1.00 89.44 192 MET A N 1
ATOM 1583 C CA . MET A 1 192 ? -7.595 15.899 3.609 1.00 89.44 192 MET A CA 1
ATOM 1584 C C . MET A 1 192 ? -7.230 16.828 4.774 1.00 89.44 192 MET A C 1
ATOM 1586 O O . MET A 1 192 ? -7.276 18.041 4.624 1.00 89.44 192 MET A O 1
ATOM 1590 N N . SER A 1 193 ? -6.942 16.289 5.954 1.00 90.94 193 SER A N 1
ATOM 1591 C CA . SER A 1 193 ? -6.706 17.095 7.161 1.00 90.94 193 SER A CA 1
ATOM 1592 C C . SER A 1 193 ? -5.291 16.874 7.704 1.00 90.94 193 SER A C 1
ATOM 1594 O O . SER A 1 193 ? -4.665 15.863 7.405 1.00 90.94 193 SER A O 1
ATOM 1596 N N . ALA A 1 194 ? -4.757 17.825 8.469 1.00 92.62 194 ALA A N 1
ATOM 1597 C CA . ALA A 1 194 ? -3.382 17.752 8.970 1.00 92.62 194 ALA A CA 1
ATOM 1598 C C . ALA A 1 194 ? -3.210 18.423 10.340 1.00 92.62 194 ALA A C 1
ATOM 1600 O O . ALA A 1 194 ? -3.996 19.303 10.705 1.00 92.62 194 ALA A O 1
ATOM 1601 N N . ASP A 1 195 ? -2.190 18.028 11.100 1.00 94.50 195 ASP A N 1
ATOM 1602 C CA . ASP A 1 195 ? -1.789 18.635 12.380 1.00 94.50 195 ASP A CA 1
ATOM 1603 C C . ASP A 1 195 ? -2.962 18.798 13.365 1.00 94.50 195 ASP A C 1
ATOM 1605 O O . ASP A 1 195 ? -3.171 19.859 13.951 1.00 94.50 195 ASP A O 1
ATOM 1609 N N . SER A 1 196 ? -3.813 17.782 13.472 1.00 93.56 196 SER A N 1
ATOM 1610 C CA . SER A 1 196 ? -5.125 17.895 14.122 1.00 93.56 196 SER A CA 1
ATOM 1611 C C . SER A 1 196 ? -5.422 16.708 15.030 1.00 93.56 196 SER A C 1
ATOM 1613 O O . SER A 1 196 ? -5.051 15.581 14.707 1.00 93.56 196 SER A O 1
ATOM 1615 N N . HIS A 1 197 ? -6.151 16.917 16.126 1.00 92.44 197 HIS A N 1
ATOM 1616 C CA . HIS A 1 197 ? -6.584 15.817 16.993 1.00 92.44 197 HIS A CA 1
ATOM 1617 C C . HIS A 1 197 ? -8.068 15.881 17.369 1.00 92.44 197 HIS A C 1
ATOM 1619 O O . HIS A 1 197 ? -8.683 16.946 17.391 1.00 92.44 197 HIS A O 1
ATOM 1625 N N . ASN A 1 198 ? -8.659 14.731 17.702 1.00 91.25 198 ASN A N 1
ATOM 1626 C CA . ASN A 1 198 ? -10.072 14.617 18.092 1.00 91.25 198 ASN A CA 1
ATOM 1627 C C . ASN A 1 198 ? -11.048 15.173 17.037 1.00 91.25 198 ASN A C 1
ATOM 1629 O O . ASN A 1 198 ? -11.983 15.912 17.365 1.00 91.25 198 ASN A O 1
ATOM 1633 N N . LEU A 1 199 ? -10.834 14.837 15.764 1.00 92.38 199 LEU A N 1
ATOM 1634 C CA . LEU A 1 199 ? -11.740 15.218 14.680 1.00 92.38 199 LEU A CA 1
ATOM 1635 C C . LEU A 1 199 ? -12.749 14.112 14.370 1.00 92.38 199 LEU A C 1
ATOM 1637 O O . LEU A 1 199 ? -12.407 12.932 14.341 1.00 92.38 199 LEU A O 1
ATOM 1641 N N . TRP A 1 200 ? -13.981 14.510 14.072 1.00 91.19 200 TRP A N 1
ATOM 1642 C CA . TRP A 1 200 ? -15.064 13.609 13.682 1.00 91.19 200 TRP A CA 1
ATOM 1643 C C . TRP A 1 200 ? -15.788 14.164 12.463 1.00 91.19 200 TRP A C 1
ATOM 1645 O O . TRP A 1 200 ? -16.286 15.284 12.524 1.00 91.19 200 TRP A O 1
ATOM 1655 N N . PHE A 1 201 ? -15.898 13.392 11.378 1.00 90.25 201 PHE A N 1
ATOM 1656 C CA . PHE A 1 201 ? -16.641 13.798 10.171 1.00 90.25 201 PHE A CA 1
ATOM 1657 C C . PHE A 1 201 ? -16.166 15.135 9.566 1.00 90.25 201 PHE A C 1
ATOM 1659 O O . PHE A 1 201 ? -16.968 15.932 9.078 1.00 90.25 201 PHE A O 1
ATOM 1666 N N . CYS A 1 202 ? -14.866 15.412 9.647 1.00 89.88 202 CYS A N 1
ATOM 1667 C CA . CYS A 1 202 ? -14.262 16.665 9.204 1.00 89.88 202 CYS A CA 1
ATOM 1668 C C . CYS A 1 202 ? -13.593 16.541 7.829 1.00 89.88 202 CYS A C 1
ATOM 1670 O O . CYS A 1 202 ? -13.101 15.480 7.446 1.00 89.88 202 CYS A O 1
ATOM 1672 N N . ARG A 1 203 ? -13.517 17.651 7.095 1.00 92.88 203 ARG A N 1
ATOM 1673 C CA . ARG A 1 203 ? -12.841 17.723 5.797 1.00 92.88 203 ARG A CA 1
ATOM 1674 C C . ARG A 1 203 ? -11.982 18.972 5.693 1.00 92.88 203 ARG A C 1
ATOM 1676 O O . ARG A 1 203 ? -12.458 20.060 5.986 1.00 92.88 203 ARG A O 1
ATOM 1683 N N . ASP A 1 204 ? -10.760 18.835 5.194 1.00 94.00 204 ASP A N 1
ATOM 1684 C CA . ASP A 1 204 ? -9.864 19.974 4.977 1.00 94.00 204 ASP A CA 1
ATOM 1685 C C . ASP A 1 204 ? -9.700 20.826 6.251 1.00 94.00 204 ASP A C 1
ATOM 1687 O O . ASP A 1 204 ? -9.908 22.036 6.257 1.00 94.00 204 ASP A O 1
ATOM 1691 N N . CYS A 1 205 ? -9.393 20.179 7.378 1.00 94.56 205 CYS A N 1
ATOM 1692 C CA . CYS A 1 205 ? -9.103 20.834 8.651 1.00 94.56 205 CYS A CA 1
ATOM 1693 C C . CYS A 1 205 ? -7.599 20.762 8.944 1.00 94.56 205 CYS A C 1
ATOM 1695 O O . CYS A 1 205 ? -7.007 19.689 8.878 1.00 94.56 205 CYS A O 1
ATOM 1697 N N . MET A 1 206 ? -6.972 21.890 9.282 1.00 95.44 206 MET A N 1
ATOM 1698 C CA . MET A 1 206 ? -5.526 21.943 9.535 1.00 95.44 206 MET A CA 1
ATOM 1699 C C . MET A 1 206 ? -5.219 22.674 10.839 1.00 95.44 206 MET A C 1
ATOM 1701 O O . MET A 1 206 ? -5.650 23.815 11.026 1.00 95.44 206 MET A O 1
ATOM 1705 N N . GLY A 1 207 ? -4.472 22.046 11.746 1.00 95.88 207 GLY A N 1
ATOM 1706 C CA . GLY A 1 207 ? -4.235 22.611 13.077 1.00 95.88 207 GLY A CA 1
ATOM 1707 C C . GLY A 1 207 ? -5.471 22.581 13.985 1.00 95.88 207 GLY A C 1
ATOM 1708 O O . GLY A 1 207 ? -5.590 23.435 14.861 1.00 95.88 207 GLY A O 1
ATOM 1709 N N . CYS A 1 208 ? -6.455 21.722 13.712 1.00 96.00 208 CYS A N 1
ATOM 1710 C CA . CYS A 1 208 ? -7.760 21.748 14.366 1.00 96.00 208 CYS A CA 1
ATOM 1711 C C . CYS A 1 208 ? -7.876 20.700 15.468 1.00 96.00 208 CYS A C 1
ATOM 1713 O O . CYS A 1 208 ? -7.509 19.547 15.279 1.00 96.00 208 CYS A O 1
ATOM 1715 N N . ASN A 1 209 ? -8.477 21.084 16.591 1.00 95.62 209 ASN A N 1
ATOM 1716 C CA . ASN A 1 209 ? -8.595 20.209 17.753 1.00 95.62 209 ASN A CA 1
ATOM 1717 C C . ASN A 1 209 ? -10.035 20.155 18.240 1.00 95.62 209 ASN A C 1
ATOM 1719 O O . ASN A 1 209 ? -10.681 21.194 18.327 1.00 95.62 209 ASN A O 1
ATOM 1723 N N . ASP A 1 210 ? -10.548 18.973 18.571 1.00 95.75 210 ASP A N 1
ATOM 1724 C CA . ASP A 1 210 ? -11.913 18.822 19.090 1.00 95.75 210 ASP A CA 1
ATOM 1725 C C . ASP A 1 210 ? -12.942 19.481 18.148 1.00 95.75 210 ASP A C 1
ATOM 1727 O O . ASP A 1 210 ? -13.576 20.485 18.483 1.00 95.75 210 ASP A O 1
ATOM 1731 N N . CYS A 1 211 ? -13.063 18.960 16.924 1.00 95.56 211 CYS A N 1
ATOM 1732 C CA . CYS A 1 211 ? -14.040 19.451 15.950 1.00 95.56 211 CYS A CA 1
ATOM 1733 C C . CYS A 1 211 ? -14.921 18.319 15.417 1.00 95.56 211 CYS A C 1
ATOM 1735 O O . CYS A 1 211 ? -14.454 17.205 15.178 1.00 95.56 211 CYS A O 1
ATOM 1737 N N . PHE A 1 212 ? -16.192 18.633 15.178 1.00 93.75 212 PHE A N 1
ATOM 1738 C CA . PHE A 1 212 ? -17.198 17.690 14.701 1.00 93.75 212 PHE A CA 1
ATOM 1739 C C . PHE A 1 212 ? -17.908 18.249 13.460 1.00 93.75 212 PHE A C 1
ATOM 1741 O O . PHE A 1 212 ? -18.433 19.362 13.492 1.00 93.75 212 PHE A O 1
ATOM 1748 N N . GLY A 1 213 ? -17.935 17.507 12.353 1.00 91.88 213 GLY A N 1
ATOM 1749 C CA . GLY A 1 213 ? -18.650 17.893 11.131 1.00 91.88 213 GLY A CA 1
ATOM 1750 C C . GLY A 1 213 ? -18.108 19.157 10.456 1.00 91.88 213 GLY A C 1
ATOM 1751 O O . GLY A 1 213 ? -18.873 19.881 9.822 1.00 91.88 213 GLY A O 1
ATOM 1752 N N . CYS A 1 214 ? -16.834 19.494 10.666 1.00 93.44 214 CYS A N 1
ATOM 1753 C CA . CYS A 1 214 ? -16.264 20.765 10.223 1.00 93.44 214 CYS A CA 1
ATOM 1754 C C . CYS A 1 214 ? -15.561 20.658 8.867 1.00 93.44 214 CYS A C 1
ATOM 1756 O O . CYS A 1 214 ? -14.998 19.623 8.523 1.00 93.44 214 CYS A O 1
ATOM 1758 N N . VAL A 1 215 ? -15.567 21.750 8.106 1.00 94.81 215 VAL A N 1
ATOM 1759 C CA . VAL A 1 215 ? -14.980 21.836 6.769 1.00 94.81 215 VAL A CA 1
ATOM 176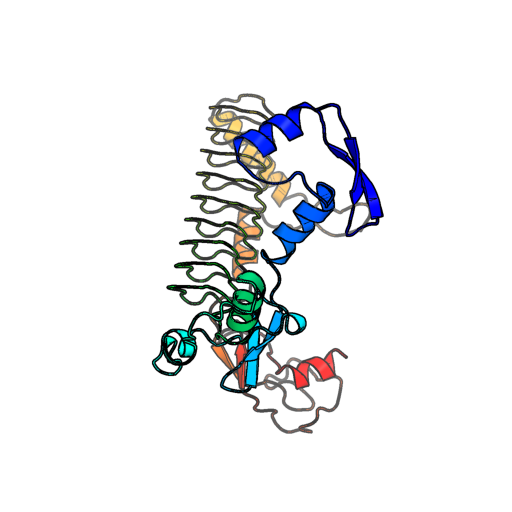0 C C . VAL A 1 215 ? -14.122 23.094 6.635 1.00 94.81 215 VAL A C 1
ATOM 1762 O O . VAL A 1 215 ? -14.553 24.168 7.048 1.00 94.81 215 VAL A O 1
ATOM 1765 N N . ASN A 1 216 ? -12.937 23.001 6.027 1.00 96.00 216 ASN A N 1
ATOM 1766 C CA . ASN A 1 216 ? -12.067 24.147 5.703 1.00 96.00 216 ASN A CA 1
ATOM 1767 C C . ASN A 1 216 ? -11.626 24.985 6.919 1.00 96.00 216 ASN A C 1
ATOM 1769 O O . ASN A 1 216 ? -11.369 26.185 6.797 1.00 96.00 216 ASN A O 1
ATOM 1773 N N . LEU A 1 217 ? -11.547 24.384 8.108 1.00 95.62 217 LEU A N 1
ATOM 1774 C CA . LEU A 1 217 ? -11.087 25.099 9.299 1.00 95.62 217 LEU A CA 1
ATOM 1775 C C . LEU A 1 217 ? -9.560 25.107 9.396 1.00 95.62 217 LEU A C 1
ATOM 1777 O O . LEU A 1 217 ? -8.870 24.188 8.948 1.00 95.62 217 LEU A O 1
ATOM 1781 N N . ARG A 1 218 ? -9.029 26.170 9.999 1.00 97.06 218 ARG A N 1
ATOM 1782 C CA . ARG A 1 218 ? -7.603 26.338 10.289 1.00 97.06 218 ARG A CA 1
ATOM 1783 C C . ARG A 1 218 ? -7.435 26.745 11.745 1.00 97.06 21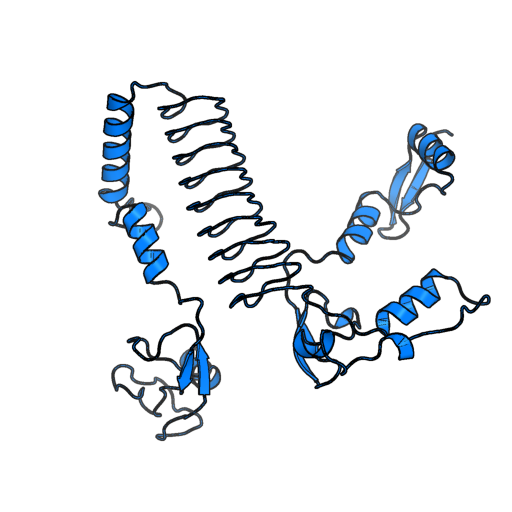8 ARG A C 1
ATOM 1785 O O . ARG A 1 218 ? -8.140 27.649 12.191 1.00 97.06 218 ARG A O 1
ATOM 1792 N N . LYS A 1 219 ? -6.516 26.105 12.476 1.00 96.31 219 LYS A N 1
ATOM 1793 C CA . LYS A 1 219 ? -6.124 26.473 13.854 1.00 96.31 219 LYS A CA 1
ATOM 1794 C C . LYS A 1 219 ? -7.314 26.751 14.782 1.00 96.31 219 LYS A C 1
ATOM 1796 O O . LYS A 1 219 ? -7.312 27.713 15.544 1.00 96.31 219 LYS A O 1
ATOM 1801 N N . SER A 1 220 ? -8.365 25.950 14.643 1.00 95.12 220 SER A N 1
ATOM 1802 C CA . SER A 1 220 ? -9.642 26.145 15.335 1.00 95.12 220 SER A CA 1
ATOM 1803 C C . SER A 1 220 ? -9.871 25.023 16.332 1.00 95.12 220 SER A C 1
ATOM 1805 O O . SER A 1 220 ? -9.391 23.905 16.135 1.00 95.12 220 SER A O 1
ATOM 1807 N N . SER A 1 221 ? -10.616 25.296 17.397 1.00 96.69 221 SER A N 1
ATOM 1808 C CA . SER A 1 221 ? -10.926 24.270 18.388 1.00 96.69 221 SER A CA 1
ATOM 1809 C C . SER A 1 221 ? -12.354 24.362 18.873 1.00 96.69 221 SER A C 1
ATOM 1811 O O . SER A 1 221 ? -12.896 25.454 18.882 1.00 96.69 221 SER A O 1
ATOM 1813 N N . TYR A 1 222 ? -12.953 23.261 19.324 1.00 97.12 222 TYR A N 1
ATOM 1814 C CA . TYR A 1 222 ? -14.325 23.243 19.853 1.00 97.12 222 TYR A CA 1
ATOM 1815 C C . TYR A 1 222 ? -15.373 23.715 18.835 1.00 97.12 222 TYR A C 1
ATOM 1817 O O . TYR A 1 222 ? -16.280 24.489 19.162 1.00 97.12 222 TYR A O 1
ATOM 1825 N N . CYS A 1 223 ? -15.242 23.258 17.589 1.00 95.88 223 CYS A N 1
ATOM 1826 C CA . CYS A 1 223 ? -16.163 23.608 16.512 1.00 95.88 223 CYS A CA 1
ATOM 1827 C C . CYS A 1 223 ? -17.118 22.459 16.190 1.00 95.88 223 CYS A C 1
ATOM 1829 O O . CYS A 1 223 ? -16.711 21.304 16.092 1.00 95.88 223 CYS A O 1
ATOM 1831 N N . ILE A 1 224 ? -18.391 22.781 15.967 1.00 95.12 224 ILE A N 1
ATOM 1832 C CA . ILE A 1 224 ? -19.392 21.832 15.468 1.00 95.12 224 ILE A CA 1
ATOM 1833 C C . ILE A 1 224 ? -20.040 22.458 14.237 1.00 95.12 224 ILE A C 1
ATOM 1835 O O . ILE A 1 224 ? -20.573 23.562 14.333 1.00 95.12 224 ILE A O 1
ATOM 1839 N N . PHE A 1 225 ? -19.955 21.796 13.080 1.00 93.25 225 PHE A N 1
ATOM 1840 C CA . PHE A 1 225 ? -20.423 22.325 11.788 1.00 93.25 225 PHE A CA 1
ATOM 1841 C C . PHE A 1 225 ? -19.934 23.760 11.516 1.00 93.25 225 PHE A C 1
ATOM 1843 O O . PHE A 1 225 ? -20.716 24.659 11.211 1.00 93.25 225 PHE A O 1
ATOM 1850 N N . ASN A 1 226 ? -18.627 23.985 11.688 1.00 94.62 226 ASN A N 1
ATOM 1851 C CA . ASN A 1 226 ? -17.939 25.280 11.556 1.00 94.62 226 ASN A CA 1
ATOM 1852 C C . ASN A 1 226 ? -18.343 26.369 12.555 1.00 94.62 226 ASN A C 1
ATOM 1854 O O . ASN A 1 226 ? -17.835 27.487 12.476 1.00 94.62 226 ASN A O 1
ATOM 1858 N N . LYS A 1 227 ? -19.215 26.073 13.517 1.00 94.81 227 LYS A N 1
ATOM 1859 C CA . LYS A 1 227 ? -19.577 27.018 14.567 1.00 94.81 227 LYS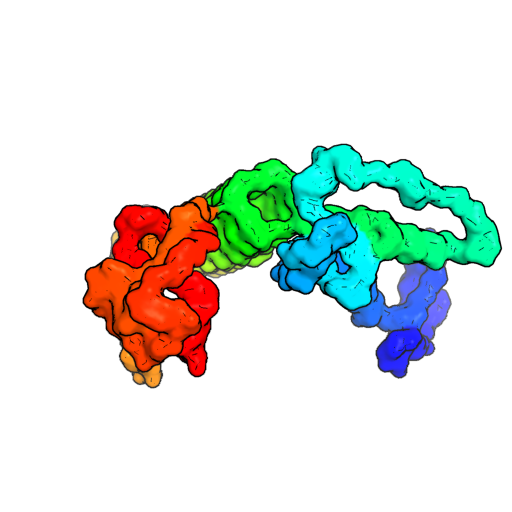 A CA 1
ATOM 1860 C C . LYS A 1 227 ? -18.708 26.801 15.799 1.00 94.81 227 LYS A C 1
ATOM 1862 O O . LYS A 1 227 ? -18.622 25.685 16.299 1.00 94.81 227 LYS A O 1
ATOM 1867 N N . GLN A 1 228 ? -18.106 27.881 16.287 1.00 96.81 228 GLN A N 1
ATOM 1868 C CA . GLN A 1 228 ? -17.302 27.907 17.507 1.00 96.81 228 GLN A CA 1
ATOM 1869 C C . GLN A 1 228 ? -18.194 27.804 18.750 1.00 96.81 228 GLN A C 1
ATOM 1871 O O . GLN A 1 228 ? -19.173 28.542 18.879 1.00 96.81 228 GLN A O 1
ATOM 1876 N N . TYR A 1 229 ? -17.814 26.935 19.684 1.00 95.81 229 TYR A N 1
ATOM 1877 C CA . TYR A 1 229 ? -18.449 26.800 20.994 1.00 95.81 229 TYR A CA 1
ATOM 1878 C C . TYR A 1 229 ? -17.442 27.031 22.114 1.00 95.81 229 TYR A C 1
ATOM 1880 O O . TYR A 1 229 ? -16.226 26.975 21.912 1.00 95.81 229 TYR A O 1
ATOM 1888 N N . THR A 1 230 ? -17.945 27.268 23.325 1.00 96.88 230 THR A N 1
ATOM 1889 C CA . THR A 1 230 ? -17.099 27.123 24.509 1.00 96.88 230 THR A CA 1
ATOM 1890 C C . THR A 1 230 ? -16.777 25.645 24.734 1.00 96.88 230 THR A C 1
ATOM 1892 O O . THR A 1 230 ? -17.552 24.760 24.367 1.00 96.88 230 THR A O 1
ATOM 1895 N N . LYS A 1 231 ? -15.653 25.360 25.397 1.00 94.50 231 LYS A N 1
ATOM 1896 C CA . LYS A 1 231 ? -15.219 23.991 25.718 1.00 94.50 231 LYS A CA 1
ATOM 1897 C C . LYS A 1 231 ? -16.329 23.150 26.368 1.00 94.50 231 LYS A C 1
ATOM 1899 O O . LYS A 1 231 ? -16.582 22.022 25.958 1.00 94.50 231 LYS A O 1
ATOM 1904 N N . ASN A 1 232 ? -17.014 23.712 27.364 1.00 94.56 232 ASN A N 1
ATOM 1905 C CA . ASN A 1 232 ? -18.056 23.002 28.109 1.00 94.56 232 ASN A CA 1
ATOM 1906 C C . ASN A 1 232 ? -19.298 22.722 27.257 1.00 94.56 232 ASN A C 1
ATOM 1908 O O . ASN A 1 232 ? -19.904 21.662 27.387 1.00 94.56 232 ASN A O 1
ATOM 1912 N N . GLU A 1 233 ? -19.694 23.663 26.401 1.00 94.38 233 GLU A N 1
ATOM 1913 C CA . GLU A 1 233 ? -20.823 23.466 25.489 1.00 94.38 233 GLU A CA 1
ATOM 1914 C C . GLU A 1 233 ? -20.491 22.436 24.418 1.00 94.38 233 GLU A C 1
ATOM 1916 O O . GLU A 1 233 ? -21.303 21.550 24.166 1.00 94.38 233 GLU A O 1
ATOM 1921 N N . TYR A 1 234 ? -19.286 22.509 23.848 1.00 95.56 234 TYR A N 1
ATOM 1922 C CA . TYR A 1 234 ? -18.804 21.548 22.866 1.00 95.56 234 TYR A CA 1
ATOM 1923 C C . TYR A 1 234 ? -18.907 20.119 23.396 1.00 95.56 234 TYR A C 1
ATOM 1925 O O . TYR A 1 234 ? -19.586 19.296 22.787 1.00 95.56 234 TYR A O 1
ATOM 1933 N N . PHE A 1 235 ? -18.310 19.832 24.560 1.00 92.94 235 PHE A N 1
ATOM 1934 C CA . PHE A 1 235 ? -18.333 18.476 25.111 1.00 92.94 235 PHE A CA 1
ATOM 1935 C C . PHE A 1 235 ? -19.749 18.003 25.438 1.00 92.94 235 PHE A C 1
ATOM 1937 O O . PHE A 1 235 ? -20.070 16.861 25.133 1.00 92.94 235 PHE A O 1
ATOM 1944 N N . LYS A 1 236 ? -20.628 18.875 25.951 1.00 93.25 236 LYS A N 1
ATOM 1945 C CA . LYS A 1 236 ? -22.041 18.527 26.185 1.00 93.25 236 LYS A CA 1
ATOM 1946 C C . LYS A 1 236 ? -22.783 18.181 24.895 1.00 93.25 236 LYS A C 1
ATOM 1948 O O . LYS A 1 236 ? -23.593 17.258 24.876 1.00 93.25 236 LYS A O 1
ATOM 1953 N N . ILE A 1 237 ? -22.551 18.942 23.824 1.00 90.44 237 ILE A N 1
ATOM 1954 C CA . ILE A 1 237 ? -23.202 18.702 22.532 1.00 90.44 237 ILE A CA 1
ATOM 1955 C C . ILE A 1 237 ? -22.644 17.428 21.902 1.00 90.44 237 ILE A C 1
ATOM 1957 O O . ILE A 1 237 ? -23.422 16.602 21.443 1.00 90.44 237 ILE A O 1
ATOM 1961 N N . VAL A 1 238 ? -21.325 17.236 21.909 1.00 87.69 238 VAL A N 1
ATOM 1962 C CA . VAL A 1 238 ? -20.690 16.042 21.342 1.00 87.69 238 VAL A CA 1
ATOM 1963 C C . VAL A 1 238 ? -21.053 14.786 22.121 1.00 87.69 238 VAL A C 1
ATOM 1965 O O . VAL A 1 238 ? -21.349 13.778 21.497 1.00 87.69 238 VAL A O 1
ATOM 1968 N N . GLU A 1 239 ? -21.097 14.828 23.452 1.00 87.75 239 GLU A N 1
ATOM 1969 C CA . GLU A 1 239 ? -21.578 13.712 24.275 1.00 87.75 239 GLU A CA 1
ATOM 1970 C C . GLU A 1 239 ? -23.020 13.358 23.919 1.00 87.75 239 GLU A C 1
ATOM 1972 O O . GLU A 1 239 ? -23.330 12.194 23.692 1.00 87.75 239 GLU A O 1
ATOM 1977 N N . ARG A 1 240 ? -23.884 14.365 23.756 1.00 84.94 240 ARG A N 1
ATOM 1978 C CA . ARG A 1 240 ? -25.252 14.156 23.281 1.00 84.94 240 ARG A CA 1
ATOM 1979 C C . ARG A 1 240 ? -25.282 13.555 21.874 1.00 84.94 240 ARG A C 1
ATOM 1981 O O . ARG A 1 240 ? -26.060 12.642 21.643 1.00 84.94 240 ARG A O 1
ATOM 1988 N N . ILE A 1 241 ? -24.467 14.046 20.939 1.00 82.19 241 ILE A N 1
ATOM 1989 C CA . ILE A 1 241 ? -24.380 13.496 19.578 1.00 82.19 241 ILE A CA 1
ATOM 1990 C C . ILE A 1 241 ? -23.916 12.039 19.622 1.00 82.19 241 ILE A C 1
ATOM 1992 O O . ILE A 1 241 ? -24.519 11.213 18.950 1.00 82.19 241 ILE A O 1
ATOM 1996 N N . LYS A 1 242 ? -22.900 11.716 20.431 1.00 73.75 242 LYS A N 1
ATOM 1997 C CA . LYS A 1 242 ? -22.442 10.342 20.650 1.00 73.75 242 LYS A CA 1
ATOM 1998 C C . LYS A 1 242 ? -23.576 9.489 21.209 1.00 73.75 242 LYS A C 1
ATOM 2000 O O . LYS A 1 242 ? -23.949 8.535 20.554 1.00 73.75 242 LYS A O 1
ATOM 2005 N N . LEU A 1 243 ? -24.232 9.907 22.291 1.00 75.50 243 LEU A N 1
ATOM 2006 C CA . LEU A 1 243 ? -25.407 9.212 22.827 1.00 75.50 243 LEU A CA 1
ATOM 2007 C C . LEU A 1 243 ? -26.486 8.993 21.758 1.00 75.50 243 LEU A C 1
ATOM 2009 O O . LEU A 1 243 ? -26.978 7.885 21.631 1.00 75.50 243 LEU A O 1
ATOM 2013 N N . TYR A 1 244 ? -26.795 9.982 20.913 1.00 71.44 244 TYR A N 1
ATOM 2014 C CA . TYR A 1 244 ? -27.721 9.787 19.790 1.00 71.44 244 TYR A CA 1
ATOM 2015 C C . TYR A 1 244 ? -27.201 8.799 18.737 1.00 71.44 244 TYR A C 1
ATOM 2017 O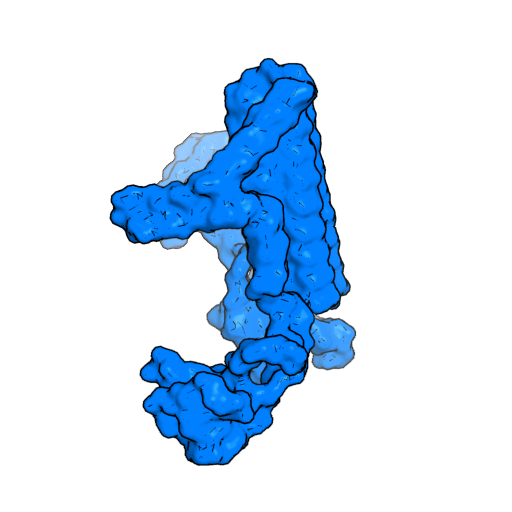 O . TYR A 1 244 ? -27.987 8.027 18.197 1.00 71.44 244 TYR A O 1
ATOM 2025 N N . MET A 1 245 ? -25.902 8.811 18.429 1.00 63.47 245 MET A N 1
ATOM 2026 C CA . MET A 1 245 ? -25.266 7.830 17.540 1.00 63.47 245 MET A CA 1
ATOM 2027 C C . MET A 1 245 ? -25.275 6.412 18.131 1.00 63.47 245 MET A C 1
ATOM 2029 O O . MET A 1 245 ? -25.201 5.448 17.369 1.00 63.47 245 MET A O 1
ATOM 2033 N N . ASP A 1 246 ? -25.364 6.298 19.455 1.00 61.09 246 ASP A N 1
ATOM 2034 C CA . ASP A 1 246 ? -25.382 5.042 20.203 1.00 61.09 246 ASP A CA 1
ATOM 2035 C C . ASP A 1 246 ? -26.822 4.522 20.395 1.00 61.09 246 ASP A C 1
ATOM 2037 O O . ASP A 1 246 ? -27.076 3.323 20.292 1.00 61.09 246 ASP A O 1
ATOM 2041 N N . GLU A 1 247 ? -27.768 5.433 20.654 1.00 56.28 247 GLU A N 1
ATOM 2042 C CA . GLU A 1 247 ? -29.176 5.169 20.979 1.00 56.28 247 GLU A CA 1
ATOM 2043 C C . GLU A 1 247 ? -30.092 5.105 19.750 1.00 56.28 247 GLU A C 1
ATOM 2045 O O . GLU A 1 247 ? -31.142 4.464 19.816 1.00 56.28 247 GLU A O 1
ATOM 2050 N N . MET A 1 248 ? -29.735 5.742 18.626 1.00 51.34 248 MET A N 1
ATOM 2051 C CA . MET A 1 248 ? -30.470 5.589 17.369 1.00 51.34 248 MET A CA 1
ATOM 2052 C C . MET A 1 248 ? -29.800 4.542 16.477 1.00 51.34 248 MET A C 1
ATOM 2054 O O . MET A 1 248 ? -28.897 4.876 15.701 1.00 51.34 248 MET A O 1
ATOM 2058 N N . PRO A 1 249 ? -30.302 3.293 16.453 1.00 48.41 249 PRO A N 1
ATOM 2059 C CA . PRO A 1 249 ? -30.150 2.484 15.265 1.00 48.41 249 PRO A CA 1
ATOM 2060 C C . PRO A 1 249 ? -30.931 3.223 14.175 1.00 48.41 249 PRO A C 1
ATOM 2062 O O . PRO A 1 249 ? -32.162 3.162 14.147 1.00 48.41 249 PRO A O 1
ATOM 2065 N N . PHE A 1 250 ? -30.271 3.984 13.292 1.00 49.59 250 PHE A N 1
ATOM 2066 C CA . PHE A 1 250 ? -30.959 4.357 12.062 1.00 49.59 250 PHE A CA 1
ATOM 2067 C C . PHE A 1 250 ? -31.424 3.037 11.447 1.00 49.59 250 PHE A C 1
ATOM 2069 O O . PHE A 1 250 ? -30.640 2.128 11.213 1.00 49.59 250 PHE A O 1
ATOM 2076 N N . VAL A 1 251 ? -32.719 2.873 11.260 1.00 48.09 251 VAL A N 1
ATOM 2077 C CA . VAL A 1 251 ? -33.162 1.883 10.298 1.00 48.09 251 VAL A CA 1
ATOM 2078 C C . VAL A 1 251 ? -32.925 2.571 8.971 1.00 48.09 251 VAL A C 1
ATOM 2080 O O . VAL A 1 251 ? -33.448 3.672 8.760 1.00 48.09 251 VAL A O 1
ATOM 2083 N N . ASP A 1 252 ? -32.105 1.988 8.100 1.00 50.59 252 ASP A N 1
ATOM 2084 C CA . ASP A 1 252 ? -32.179 2.389 6.702 1.00 50.59 252 ASP A CA 1
ATOM 2085 C C . ASP A 1 252 ? -33.627 2.120 6.276 1.00 50.59 252 ASP A C 1
ATOM 2087 O O . ASP A 1 252 ? -34.029 0.972 6.113 1.00 50.59 252 ASP A O 1
ATOM 2091 N N . LYS A 1 253 ? -34.452 3.171 6.179 1.00 46.75 253 LYS A N 1
ATOM 2092 C CA . LYS A 1 253 ? -35.880 3.038 5.853 1.00 46.75 253 LYS A CA 1
ATOM 2093 C C . LYS A 1 253 ? -36.098 2.386 4.486 1.00 46.75 253 LYS A C 1
ATOM 2095 O O . LYS A 1 253 ? -37.218 1.980 4.195 1.00 46.75 253 LYS A O 1
ATOM 2100 N N . LYS A 1 254 ? -35.055 2.322 3.657 1.00 51.34 254 LYS A N 1
ATOM 2101 C CA . LYS A 1 254 ? -35.064 1.696 2.343 1.00 51.34 254 LYS A CA 1
ATOM 2102 C C . LYS A 1 254 ? -34.732 0.203 2.418 1.00 51.34 254 LYS A C 1
ATOM 2104 O O . LYS A 1 254 ? -35.405 -0.582 1.763 1.00 51.34 254 LYS A O 1
ATOM 2109 N N . GLU A 1 255 ? -33.766 -0.177 3.254 1.00 55.50 255 GLU A N 1
ATOM 2110 C CA . GLU A 1 255 ? -33.224 -1.548 3.320 1.00 55.50 255 GLU A CA 1
ATOM 2111 C C . GLU A 1 255 ? -33.655 -2.339 4.575 1.00 55.50 255 GLU A C 1
ATOM 2113 O O . GLU A 1 255 ? -33.368 -3.526 4.701 1.00 55.50 255 GLU A O 1
ATOM 2118 N N . ASN A 1 256 ? -34.363 -1.705 5.516 1.00 51.91 256 ASN A N 1
ATOM 2119 C CA . ASN A 1 256 ? -34.842 -2.291 6.775 1.00 51.91 256 ASN A CA 1
ATOM 2120 C C . ASN A 1 256 ? -33.729 -2.935 7.633 1.00 51.91 256 ASN A C 1
ATOM 2122 O O . ASN A 1 256 ? -33.947 -3.926 8.332 1.00 51.91 256 ASN A O 1
ATOM 2126 N N . ILE A 1 257 ? -32.520 -2.369 7.579 1.00 51.75 257 ILE A N 1
ATOM 2127 C CA . ILE A 1 257 ? -31.352 -2.830 8.339 1.00 51.75 257 ILE A CA 1
ATOM 2128 C C . ILE A 1 257 ? -31.258 -2.033 9.640 1.00 51.75 257 ILE A C 1
ATOM 2130 O O . ILE A 1 257 ? -31.214 -0.804 9.614 1.00 51.75 257 ILE A O 1
ATOM 2134 N N . LEU A 1 258 ? -31.190 -2.731 10.776 1.00 46.41 258 LEU A N 1
ATOM 2135 C CA . LEU A 1 258 ? -30.887 -2.141 12.082 1.00 46.41 258 LEU A CA 1
ATOM 2136 C C . LEU A 1 258 ? -29.448 -1.610 12.085 1.00 46.41 258 LEU A C 1
ATOM 2138 O O . LEU A 1 258 ? -28.502 -2.401 12.019 1.00 46.41 258 LEU A O 1
ATOM 2142 N N . LEU A 1 259 ? -29.257 -0.291 12.193 1.00 49.75 259 LEU A N 1
ATOM 2143 C CA . LEU A 1 259 ? -27.921 0.230 12.471 1.00 49.75 259 LEU A CA 1
ATOM 2144 C C . LEU A 1 259 ? -27.473 -0.103 13.908 1.00 49.75 259 LEU A C 1
ATOM 2146 O O . LEU A 1 259 ? -28.284 -0.443 14.766 1.00 49.75 259 LEU A O 1
ATOM 2150 N N . PRO A 1 260 ? -26.163 -0.073 14.188 1.00 51.56 260 PRO A N 1
ATOM 2151 C CA . PRO A 1 260 ? -25.630 -0.699 15.396 1.00 51.56 260 PRO A CA 1
ATOM 2152 C C . PRO A 1 260 ? -25.893 0.089 16.687 1.00 51.56 260 PRO A C 1
ATOM 2154 O O . PRO A 1 260 ? -25.687 1.291 16.728 1.00 51.56 260 PRO A O 1
ATOM 2157 N N . ILE A 1 261 ? -26.233 -0.648 17.748 1.00 54.19 261 ILE A N 1
ATOM 2158 C CA . ILE A 1 261 ? -26.678 -0.197 19.090 1.00 54.19 261 ILE A CA 1
ATOM 2159 C C . ILE A 1 261 ? -25.533 0.117 20.075 1.00 54.19 261 ILE A C 1
ATOM 2161 O O . ILE A 1 261 ? -25.746 0.333 21.264 1.00 54.19 261 ILE A O 1
ATOM 2165 N N . LEU A 1 262 ? -24.289 -0.003 19.620 1.00 52.94 262 LEU A N 1
ATOM 2166 C CA . LEU A 1 262 ? -23.099 0.237 20.433 1.00 52.94 262 LEU A CA 1
ATOM 2167 C C . LEU A 1 262 ? -22.499 1.578 20.037 1.00 52.94 262 LEU A C 1
ATOM 2169 O O . LEU A 1 262 ? -22.556 1.945 18.861 1.00 52.94 262 LEU A O 1
ATOM 2173 N N . CYS A 1 263 ? -21.846 2.252 20.983 1.00 55.88 263 CYS A N 1
ATOM 2174 C CA . CYS A 1 263 ? -21.205 3.514 20.661 1.00 55.88 263 CYS A CA 1
ATOM 2175 C C . CYS A 1 263 ? -20.081 3.385 19.654 1.00 55.88 263 CYS A C 1
ATOM 2177 O O . CYS A 1 263 ? -19.550 2.290 19.478 1.00 55.88 263 CYS A O 1
ATOM 2179 N N . HIS A 1 264 ? -19.702 4.475 18.980 1.00 50.97 264 HIS A N 1
ATOM 2180 C CA . HIS A 1 264 ? -18.622 4.410 17.988 1.00 50.97 264 HIS A CA 1
ATOM 2181 C C . HIS A 1 264 ? -17.361 3.750 18.562 1.00 50.97 264 HIS A C 1
ATOM 2183 O O . HIS A 1 264 ? -16.851 2.806 17.960 1.00 50.97 264 HIS A O 1
ATOM 2189 N N . ASP A 1 265 ? -16.923 4.185 19.745 1.00 51.94 265 ASP A N 1
ATOM 2190 C CA . ASP A 1 265 ? -15.714 3.677 20.399 1.00 51.94 265 ASP A CA 1
ATOM 2191 C C . ASP A 1 265 ? -15.886 2.193 20.787 1.00 51.94 265 ASP A C 1
ATOM 2193 O O . ASP A 1 265 ? -15.044 1.362 20.462 1.00 51.94 265 ASP A O 1
ATOM 2197 N N . CYS A 1 266 ? -17.026 1.795 21.363 1.00 61.22 266 CYS A N 1
ATOM 2198 C CA . CYS A 1 266 ? -17.316 0.389 21.674 1.00 61.22 266 CYS A CA 1
ATOM 2199 C C . CYS A 1 266 ? -17.488 -0.482 20.422 1.00 61.22 266 CYS A C 1
ATOM 2201 O O . CYS A 1 266 ? -17.144 -1.660 20.447 1.00 61.22 266 CYS A O 1
ATOM 2203 N N . ARG A 1 267 ? -18.013 0.060 19.319 1.00 58.34 267 ARG A N 1
ATOM 2204 C CA . ARG A 1 267 ? -18.099 -0.620 18.018 1.00 58.34 267 ARG A CA 1
ATOM 2205 C C . ARG A 1 267 ? -16.735 -0.763 17.383 1.00 58.34 267 ARG A C 1
ATOM 2207 O O . ARG A 1 267 ? -16.533 -1.748 16.679 1.00 58.34 267 ARG A O 1
ATOM 2214 N N . PHE A 1 268 ? -15.864 0.225 17.557 1.00 56.50 268 PHE A N 1
ATOM 2215 C CA . PHE A 1 268 ? -14.479 0.172 17.125 1.00 56.50 268 PHE A CA 1
ATOM 2216 C C . PHE A 1 268 ? -13.760 -0.921 17.913 1.00 56.50 268 PHE A C 1
ATOM 2218 O O . PHE A 1 268 ? -13.343 -1.899 17.307 1.00 56.50 268 PHE A O 1
ATOM 2225 N N . GLU A 1 269 ? -13.766 -0.860 19.245 1.00 64.00 269 GLU A N 1
ATOM 2226 C CA . GLU A 1 269 ? -13.155 -1.869 20.122 1.00 64.00 269 GLU A CA 1
ATOM 2227 C C . GLU A 1 269 ? -13.710 -3.274 19.877 1.00 64.00 269 GLU A C 1
ATOM 2229 O O . GLU A 1 269 ? -12.959 -4.234 19.695 1.00 64.00 269 GLU A O 1
ATOM 2234 N N . ARG A 1 270 ? -15.038 -3.412 19.787 1.00 66.38 270 ARG A N 1
ATOM 2235 C CA . ARG A 1 270 ? -15.673 -4.688 19.452 1.00 66.38 270 ARG A CA 1
ATOM 2236 C C . ARG A 1 270 ? -15.261 -5.166 18.064 1.00 66.38 270 ARG A C 1
ATOM 2238 O O . ARG A 1 270 ? -14.908 -6.328 17.940 1.00 66.38 270 ARG A O 1
ATOM 2245 N N . ARG A 1 271 ? -15.226 -4.306 17.037 1.00 62.00 271 ARG A N 1
ATOM 2246 C CA . ARG A 1 271 ? -14.723 -4.703 15.708 1.00 62.00 271 ARG A CA 1
ATOM 2247 C C . ARG A 1 271 ? -13.251 -5.092 15.754 1.00 62.00 271 ARG A C 1
ATOM 2249 O O . ARG A 1 271 ? -12.889 -6.064 15.114 1.00 62.00 271 ARG A O 1
ATOM 2256 N N . ILE A 1 272 ? -12.403 -4.390 16.499 1.00 61.97 272 ILE A N 1
ATOM 2257 C CA . ILE A 1 272 ? -10.991 -4.756 16.682 1.00 61.97 272 ILE A CA 1
ATOM 2258 C C . ILE A 1 272 ? -10.859 -6.107 17.409 1.00 61.97 272 ILE A C 1
ATOM 2260 O O . ILE A 1 272 ? -9.938 -6.886 17.137 1.00 61.97 272 ILE A O 1
ATOM 2264 N N . LYS A 1 273 ? -11.791 -6.424 18.313 1.00 67.19 273 LYS A N 1
ATOM 2265 C CA . LYS A 1 273 ? -11.853 -7.704 19.024 1.00 67.19 273 LYS A CA 1
ATOM 2266 C C . LYS A 1 273 ? -12.375 -8.854 18.161 1.00 67.19 273 LYS A C 1
ATOM 2268 O O . LYS A 1 273 ? -11.763 -9.916 18.199 1.00 67.19 273 LYS A O 1
ATOM 2273 N N . ASP A 1 274 ? -13.437 -8.618 17.397 1.00 63.84 274 ASP A N 1
ATOM 2274 C CA . ASP A 1 274 ? -14.096 -9.589 16.513 1.00 63.84 274 ASP A CA 1
ATOM 2275 C C . ASP A 1 274 ? -13.269 -9.854 15.236 1.00 63.84 274 ASP A C 1
ATOM 2277 O O . ASP A 1 274 ? -13.500 -10.830 14.524 1.00 63.84 274 ASP A O 1
ATOM 2281 N N . ARG A 1 275 ? -12.277 -9.002 14.934 1.00 63.06 275 ARG A N 1
ATOM 2282 C CA . ARG A 1 275 ? -11.315 -9.226 13.849 1.00 63.06 275 ARG A CA 1
ATOM 2283 C C . ARG A 1 275 ? -10.423 -10.425 14.134 1.00 63.06 275 ARG A C 1
ATOM 2285 O O . ARG A 1 275 ? -9.893 -10.587 15.237 1.00 63.06 275 ARG A O 1
ATOM 2292 N N . LEU A 1 276 ? -10.157 -11.173 13.065 1.00 62.31 276 LEU A N 1
ATOM 2293 C CA . LEU A 1 276 ? -9.093 -12.162 13.033 1.00 62.31 276 LEU A CA 1
ATOM 2294 C C . LEU A 1 276 ? -7.790 -11.504 13.497 1.00 62.31 276 LEU A C 1
ATOM 2296 O O . LEU A 1 276 ? -7.377 -10.471 12.960 1.00 62.31 276 LEU A O 1
ATOM 2300 N N . LYS A 1 277 ? -7.157 -12.069 14.524 1.00 67.75 277 LYS A N 1
ATOM 2301 C CA . LYS A 1 277 ? -5.898 -11.523 15.024 1.00 67.75 277 LYS A CA 1
ATOM 2302 C C . LYS A 1 277 ? -4.810 -11.762 13.979 1.00 67.75 277 LYS A C 1
ATOM 2304 O O . LYS A 1 277 ? -4.783 -12.792 13.315 1.00 67.75 277 LYS A O 1
ATOM 2309 N N . MET A 1 278 ? -3.904 -10.794 13.844 1.00 61.97 278 MET A N 1
ATOM 2310 C CA . MET A 1 278 ? -2.818 -10.834 12.853 1.00 61.97 278 MET A CA 1
ATOM 2311 C C . MET A 1 278 ? -1.752 -11.884 13.173 1.00 61.97 278 MET A C 1
ATOM 2313 O O . MET A 1 278 ? -0.900 -12.164 12.342 1.00 61.97 278 MET A O 1
ATOM 2317 N N . GLN A 1 279 ? -1.773 -12.457 14.377 1.00 75.44 279 GLN A N 1
ATOM 2318 C CA . GLN A 1 279 ? -0.933 -13.591 14.733 1.00 75.44 279 GLN A CA 1
ATOM 2319 C C . GLN A 1 279 ? -1.524 -14.866 14.136 1.00 75.44 279 GLN A C 1
ATOM 2321 O O . GLN A 1 279 ? -2.651 -15.238 14.455 1.00 75.44 279 GLN A O 1
ATOM 2326 N N . LEU A 1 280 ? -0.750 -15.540 13.290 1.00 81.44 280 LEU A N 1
ATOM 2327 C CA . LEU A 1 280 ? -1.128 -16.835 12.744 1.00 81.44 280 LEU A CA 1
ATOM 2328 C C . LEU A 1 280 ? -0.721 -17.955 13.700 1.00 81.44 280 LEU A C 1
ATOM 2330 O O . LEU A 1 280 ? 0.417 -18.012 14.165 1.00 81.44 280 LEU A O 1
ATOM 2334 N N . TYR A 1 281 ? -1.644 -18.876 13.938 1.00 85.88 281 TYR A N 1
ATOM 2335 C CA . TYR A 1 281 ? -1.444 -20.050 14.772 1.00 85.88 281 TYR A CA 1
ATOM 2336 C C . TYR A 1 281 ? -1.533 -21.308 13.922 1.00 85.88 281 TYR A C 1
ATOM 2338 O O . TYR A 1 281 ? -2.349 -21.389 13.002 1.00 85.88 281 TYR A O 1
ATOM 2346 N N . GLU A 1 282 ? -0.710 -22.303 14.243 1.00 90.88 282 GLU A N 1
ATOM 2347 C CA . GLU A 1 282 ? -0.857 -23.635 13.667 1.00 90.88 282 GLU A CA 1
ATOM 2348 C C . GLU A 1 282 ? -2.124 -24.287 14.237 1.00 90.88 282 GLU A C 1
ATOM 2350 O O . GLU A 1 282 ? -2.294 -24.418 15.451 1.00 90.88 282 GLU A O 1
ATOM 2355 N N . ARG A 1 283 ? -3.041 -24.659 13.348 1.00 91.06 283 ARG A N 1
ATOM 2356 C CA . ARG A 1 283 ? -4.307 -25.325 13.660 1.00 91.06 283 ARG A CA 1
ATOM 2357 C C . ARG A 1 283 ? -4.419 -26.595 12.826 1.00 91.06 283 ARG A C 1
ATOM 2359 O O . ARG A 1 283 ? -3.732 -26.774 11.821 1.00 91.06 283 ARG A O 1
ATOM 2366 N N . THR A 1 284 ? -5.297 -27.489 13.257 1.00 93.75 284 THR A N 1
ATOM 2367 C CA . THR A 1 284 ? -5.643 -28.714 12.533 1.00 93.75 284 THR A CA 1
ATOM 2368 C C . THR A 1 284 ? -7.110 -28.647 12.144 1.00 93.75 284 THR A C 1
ATOM 2370 O O . THR A 1 284 ? -7.928 -28.171 12.932 1.00 93.75 284 THR A O 1
ATOM 2373 N N . CYS A 1 285 ? -7.437 -29.119 10.942 1.00 94.25 285 CYS A N 1
ATOM 2374 C CA . CYS A 1 285 ? -8.799 -29.174 10.441 1.00 94.25 285 CYS A CA 1
ATOM 2375 C C . CYS A 1 285 ? -9.708 -29.887 11.443 1.00 94.25 285 CYS A C 1
ATOM 2377 O O . CYS A 1 285 ? -9.413 -30.991 11.905 1.00 94.25 285 CYS A O 1
ATOM 2379 N N . MET A 1 286 ? -10.820 -29.234 11.768 1.00 94.69 286 MET A N 1
ATOM 2380 C CA . MET A 1 286 ? -11.802 -29.732 12.720 1.00 94.69 286 MET A CA 1
ATOM 2381 C C . MET A 1 286 ? -12.883 -30.588 12.060 1.00 94.69 286 MET A C 1
ATOM 2383 O O . MET A 1 286 ? -13.816 -30.977 12.746 1.00 94.69 286 MET A O 1
ATOM 2387 N N . CYS A 1 287 ? -12.791 -30.909 10.769 1.00 94.06 287 CYS A N 1
ATOM 2388 C CA . CYS A 1 287 ? -13.767 -31.783 10.131 1.00 94.06 287 CYS A CA 1
ATOM 2389 C C . CYS A 1 287 ? -13.595 -33.243 10.590 1.00 94.06 287 CYS A C 1
ATOM 2391 O O . CYS A 1 287 ? -12.509 -33.816 10.459 1.00 94.06 287 CYS A O 1
ATOM 2393 N N . ALA A 1 288 ? -14.676 -33.840 11.100 1.00 94.06 288 ALA A N 1
ATOM 2394 C CA . ALA A 1 288 ? -14.776 -35.234 11.542 1.00 94.06 288 ALA A CA 1
ATOM 2395 C C . ALA A 1 288 ? -15.831 -36.013 10.725 1.00 94.06 288 ALA A C 1
ATOM 2397 O O . ALA A 1 288 ? -16.557 -36.864 11.238 1.00 94.06 288 ALA A O 1
ATOM 2398 N N . GLY A 1 289 ? -15.969 -35.672 9.443 1.00 90.19 289 GLY A N 1
ATOM 2399 C CA . GLY A 1 289 ? -16.840 -36.370 8.504 1.00 90.19 289 GLY A CA 1
ATOM 2400 C C . GLY A 1 289 ? -18.273 -35.866 8.550 1.00 90.19 289 GLY A C 1
ATOM 2401 O O . GLY A 1 289 ? -18.594 -34.887 7.887 1.00 90.19 289 GLY A O 1
ATOM 2402 N N . LYS A 1 290 ? -19.151 -36.504 9.332 1.00 91.31 290 LYS A N 1
ATOM 2403 C CA . LYS A 1 290 ? -20.573 -36.097 9.441 1.00 91.31 290 LYS A CA 1
ATOM 2404 C C . LYS A 1 290 ? -20.790 -34.831 10.272 1.00 91.31 290 LYS A C 1
ATOM 2406 O O . LYS A 1 290 ? -21.875 -34.254 10.249 1.00 91.31 290 LYS A O 1
ATOM 2411 N N . MET A 1 291 ? -19.790 -34.428 11.040 1.00 93.06 291 MET A N 1
ATOM 2412 C CA . MET A 1 291 ? -19.826 -33.270 11.925 1.00 93.06 291 MET A CA 1
ATOM 2413 C C . MET A 1 291 ? -18.418 -32.726 12.122 1.00 93.06 291 MET A C 1
ATOM 2415 O O . MET A 1 291 ? -17.433 -33.355 11.728 1.00 93.06 291 MET A O 1
ATOM 2419 N N . ASP A 1 292 ? -18.322 -31.555 12.732 1.00 91.88 292 ASP A N 1
ATOM 2420 C CA . ASP A 1 292 ? -17.053 -31.053 13.222 1.00 91.88 292 ASP A CA 1
ATOM 2421 C C . ASP A 1 292 ? -16.622 -31.784 14.512 1.00 91.88 292 ASP A C 1
ATOM 2423 O O . ASP A 1 292 ? -17.410 -32.450 15.184 1.00 91.88 292 ASP A O 1
ATOM 2427 N N . LYS A 1 293 ? -15.354 -31.632 14.892 1.00 91.12 293 LYS A N 1
ATOM 2428 C CA . LYS A 1 293 ? -14.730 -32.279 16.052 1.00 91.12 293 LYS A CA 1
ATOM 2429 C C . LYS A 1 293 ? -15.395 -31.913 17.388 1.00 91.12 293 LYS A C 1
ATOM 2431 O O . LYS A 1 293 ? -15.281 -32.679 18.340 1.00 91.12 293 LYS A O 1
ATOM 2436 N N . THR A 1 294 ? -16.049 -30.755 17.484 1.00 89.12 294 THR A N 1
ATOM 2437 C CA . THR A 1 294 ? -16.798 -30.327 18.679 1.00 89.12 294 THR A CA 1
ATOM 2438 C C . THR A 1 294 ? -18.234 -30.847 18.699 1.00 89.12 294 THR A C 1
ATOM 2440 O O . THR A 1 294 ? -18.864 -30.826 19.754 1.00 89.12 294 THR A O 1
ATOM 2443 N N . GLY A 1 295 ? -18.750 -31.329 17.563 1.00 88.69 295 GLY A N 1
ATOM 2444 C CA . GLY A 1 295 ? -20.128 -31.790 17.406 1.00 88.69 295 GLY A CA 1
ATOM 2445 C C . GLY A 1 295 ? -21.171 -30.667 17.368 1.00 88.69 295 GLY A C 1
ATOM 2446 O O . GLY A 1 295 ? -22.364 -30.951 17.455 1.00 88.69 295 GLY A O 1
ATOM 2447 N N . ILE A 1 296 ? -20.747 -29.404 17.259 1.00 89.00 296 ILE A N 1
ATOM 2448 C CA . ILE A 1 296 ? -21.634 -28.233 17.225 1.00 89.00 296 ILE A CA 1
ATOM 2449 C C . ILE A 1 296 ? -22.223 -28.047 15.822 1.00 89.00 296 ILE A C 1
ATOM 2451 O O . ILE A 1 296 ? -23.407 -27.741 15.676 1.00 89.00 296 ILE A O 1
ATOM 2455 N N . TYR A 1 297 ? -21.407 -28.234 14.790 1.00 89.94 297 TYR A N 1
ATOM 2456 C CA . TYR A 1 297 ? -21.783 -28.102 13.394 1.00 89.94 297 TYR A CA 1
ATOM 2457 C C . TYR A 1 297 ? -21.896 -29.478 12.737 1.00 89.94 297 TYR A C 1
ATOM 2459 O O . TYR A 1 297 ? -20.978 -30.301 12.769 1.00 89.94 297 TYR A O 1
ATOM 2467 N N . LYS A 1 298 ? -23.048 -29.726 12.112 1.00 93.25 298 LYS A N 1
ATOM 2468 C CA . LYS A 1 298 ? -23.293 -30.931 11.324 1.00 93.25 298 LYS A CA 1
ATOM 2469 C C . LYS A 1 298 ? -22.965 -30.634 9.867 1.00 93.25 298 LYS A C 1
ATOM 2471 O O . LYS A 1 298 ? -23.597 -29.768 9.269 1.00 93.25 298 LYS A O 1
ATOM 2476 N N . ASN A 1 299 ? -22.021 -31.384 9.314 1.00 91.12 299 ASN A N 1
ATOM 2477 C CA . ASN A 1 299 ? -21.631 -31.244 7.918 1.00 91.12 299 ASN A CA 1
ATOM 2478 C C . ASN A 1 299 ? -22.792 -31.622 7.006 1.00 91.12 299 ASN A C 1
ATOM 2480 O O . ASN A 1 299 ? -23.546 -32.565 7.276 1.00 91.12 299 ASN A O 1
ATOM 2484 N N . THR A 1 300 ? -22.951 -30.846 5.944 1.00 91.62 300 THR A N 1
ATOM 2485 C CA . THR A 1 300 ? -24.075 -30.966 5.015 1.00 91.62 300 THR A CA 1
ATOM 2486 C C . THR A 1 300 ? -23.818 -32.016 3.944 1.00 91.62 300 THR A C 1
ATOM 2488 O O . THR A 1 300 ? -24.764 -32.586 3.396 1.00 91.62 300 THR A O 1
ATOM 2491 N N . ILE A 1 301 ? -22.548 -32.334 3.698 1.00 90.62 301 ILE A N 1
ATOM 2492 C CA . ILE A 1 301 ? -22.120 -33.269 2.663 1.00 90.62 301 ILE A CA 1
ATOM 2493 C C . ILE A 1 301 ? -21.123 -34.299 3.208 1.00 90.62 301 ILE A C 1
ATOM 2495 O O . ILE A 1 301 ? -20.581 -34.179 4.307 1.00 90.62 301 ILE A O 1
ATOM 2499 N N . LYS A 1 302 ? -20.863 -35.348 2.422 1.00 91.19 302 LYS A N 1
ATOM 2500 C CA . LYS A 1 302 ? -19.855 -36.358 2.759 1.00 91.19 302 LYS A CA 1
ATOM 2501 C C . LYS A 1 302 ? -18.494 -35.942 2.204 1.00 91.19 302 LYS A C 1
ATOM 2503 O O . LYS A 1 302 ? -18.335 -35.826 0.993 1.00 91.19 302 LYS A O 1
ATOM 2508 N N . HIS A 1 303 ? -17.519 -35.751 3.088 1.00 90.12 303 HIS A N 1
ATOM 2509 C CA . HIS A 1 303 ? -16.189 -35.264 2.710 1.00 90.12 303 HIS A CA 1
ATOM 2510 C C . HIS A 1 303 ? -15.292 -36.397 2.200 1.00 90.12 303 HIS A C 1
ATOM 2512 O O . HIS A 1 303 ? -15.557 -37.583 2.420 1.00 90.12 303 HIS A O 1
ATOM 2518 N N . PHE A 1 304 ? -14.195 -36.032 1.531 1.00 90.88 304 PHE A N 1
ATOM 2519 C CA . PHE A 1 304 ? -13.246 -36.973 0.910 1.00 90.88 304 PHE A CA 1
ATOM 2520 C C . PHE A 1 304 ? -12.573 -37.944 1.897 1.00 90.88 304 PHE A C 1
ATOM 2522 O O . PHE A 1 304 ? -12.089 -38.995 1.488 1.00 90.88 304 PHE A O 1
ATOM 2529 N N . HIS A 1 305 ? -12.553 -37.607 3.185 1.00 89.56 305 HIS A N 1
ATOM 2530 C CA . HIS A 1 305 ? -11.995 -38.427 4.263 1.00 89.56 305 HIS A CA 1
ATOM 2531 C C . HIS A 1 305 ? -13.066 -39.260 5.001 1.00 89.56 305 HIS A C 1
ATOM 2533 O O . HIS A 1 305 ? -12.801 -39.841 6.051 1.00 89.56 305 HIS A O 1
ATOM 2539 N N . GLY A 1 306 ? -14.287 -39.345 4.460 1.00 89.69 306 GLY A N 1
ATOM 2540 C CA . GLY A 1 306 ? -15.350 -40.180 5.016 1.00 89.69 306 GLY A CA 1
ATOM 2541 C C . GLY A 1 306 ? -15.789 -39.732 6.411 1.00 89.69 306 GLY A C 1
ATOM 2542 O O . GLY A 1 306 ? -16.084 -38.558 6.609 1.00 89.69 306 GLY A O 1
ATOM 2543 N N . ASP A 1 307 ? -15.863 -40.679 7.350 1.00 88.56 307 ASP A N 1
ATOM 2544 C CA . ASP A 1 307 ? -16.245 -40.440 8.753 1.00 88.56 307 ASP A CA 1
ATOM 2545 C C . ASP A 1 307 ? -15.015 -40.212 9.668 1.00 88.56 307 ASP A C 1
ATOM 2547 O O . ASP A 1 307 ? -15.166 -40.042 10.876 1.00 88.56 307 ASP A O 1
ATOM 2551 N N . GLU A 1 308 ? -13.794 -40.218 9.117 1.00 89.88 308 GLU A N 1
ATOM 2552 C CA . GLU A 1 308 ? -12.563 -39.995 9.883 1.00 89.88 308 GLU A CA 1
ATOM 2553 C C . GLU A 1 308 ? -12.228 -38.502 10.023 1.00 89.88 308 GLU A C 1
ATOM 2555 O O . GLU A 1 308 ? -12.766 -37.647 9.317 1.00 89.88 308 GLU A O 1
ATOM 2560 N N . LEU A 1 309 ? -11.323 -38.169 10.947 1.00 91.38 309 LEU A N 1
ATOM 2561 C CA . LEU A 1 309 ? -10.812 -36.807 11.118 1.00 91.38 309 LEU A CA 1
ATOM 2562 C C . LEU A 1 309 ? -9.908 -36.421 9.941 1.00 91.38 309 LEU A C 1
ATOM 2564 O O . LEU A 1 309 ? -8.969 -37.145 9.625 1.00 91.38 309 LEU A O 1
ATOM 2568 N N . CYS A 1 310 ? -10.130 -35.242 9.354 1.00 93.50 310 CYS A N 1
ATOM 2569 C CA . CYS A 1 310 ? -9.330 -34.752 8.225 1.00 93.50 310 CYS A CA 1
ATOM 2570 C C . CYS A 1 310 ? -7.828 -34.637 8.558 1.00 93.50 310 CYS A C 1
ATOM 2572 O O . CYS A 1 310 ? -6.977 -35.024 7.762 1.00 93.50 310 CYS A O 1
ATOM 2574 N N . GLY A 1 311 ? -7.487 -34.090 9.730 1.00 89.81 311 GLY A N 1
ATOM 2575 C CA . GLY A 1 311 ? -6.103 -34.034 10.222 1.00 89.81 311 GLY A CA 1
ATOM 2576 C C . GLY A 1 311 ? -5.163 -33.054 9.500 1.00 89.81 311 GLY A C 1
ATOM 2577 O O . GLY A 1 311 ? -4.019 -32.897 9.926 1.00 89.81 311 GLY A O 1
ATOM 2578 N N . GLU A 1 312 ? -5.618 -32.360 8.452 1.00 93.25 312 GLU A N 1
ATOM 2579 C CA . GLU A 1 312 ? -4.808 -31.382 7.718 1.00 93.25 312 GLU A CA 1
ATOM 2580 C C . GLU A 1 312 ? -4.412 -30.198 8.611 1.00 93.25 312 GLU A C 1
ATOM 2582 O O . GLU A 1 312 ? -5.248 -29.634 9.321 1.00 93.25 312 GLU A O 1
ATOM 2587 N N . LYS A 1 313 ? -3.133 -29.811 8.584 1.00 93.44 313 LYS A N 1
ATOM 2588 C CA . LYS A 1 313 ? -2.596 -28.697 9.375 1.00 93.44 313 LYS A CA 1
ATOM 2589 C C . LYS A 1 313 ? -2.416 -27.451 8.518 1.00 93.44 313 LYS A C 1
ATOM 2591 O O . LYS A 1 313 ? -1.925 -27.538 7.398 1.00 93.44 313 LYS A O 1
ATOM 2596 N N . PHE A 1 314 ? -2.764 -26.292 9.061 1.00 90.69 314 PHE A N 1
ATOM 2597 C CA . PHE A 1 314 ? -2.644 -25.002 8.380 1.00 90.69 314 PHE A CA 1
ATOM 2598 C C . PHE A 1 314 ? -2.462 -23.862 9.387 1.00 90.69 314 PHE A C 1
ATOM 2600 O O . PHE A 1 314 ? -2.627 -24.043 10.594 1.00 90.69 314 PHE A O 1
ATOM 2607 N N . LYS A 1 315 ? -2.098 -22.676 8.891 1.00 87.75 315 LYS A N 1
ATOM 2608 C CA . LYS A 1 315 ? -1.928 -21.467 9.703 1.00 87.75 315 LYS A CA 1
ATOM 2609 C C . LYS A 1 315 ? -3.124 -20.533 9.524 1.00 87.75 315 LYS A C 1
ATOM 2611 O O . LYS A 1 315 ? -3.478 -20.217 8.394 1.00 87.75 315 LYS A O 1
ATOM 2616 N N . ILE A 1 316 ? -3.730 -20.084 10.621 1.00 85.56 316 ILE A N 1
ATOM 2617 C CA . ILE A 1 316 ? -4.896 -19.182 10.610 1.00 85.56 316 ILE A CA 1
ATOM 2618 C C . ILE A 1 316 ? -4.855 -18.218 11.804 1.00 85.56 316 ILE A C 1
ATOM 2620 O O . ILE A 1 316 ? -4.229 -18.512 12.817 1.00 85.56 316 ILE A O 1
ATOM 2624 N N . GLY A 1 317 ? -5.522 -17.065 11.703 1.00 81.25 317 GLY A N 1
ATOM 2625 C CA . GLY A 1 317 ? -5.558 -16.047 12.766 1.00 81.25 317 GLY A CA 1
ATOM 2626 C C . GLY A 1 317 ? -6.484 -16.356 13.954 1.00 81.25 317 GLY A C 1
ATOM 2627 O O . GLY A 1 317 ? -6.609 -15.541 14.869 1.00 81.25 317 GLY A O 1
ATOM 2628 N N . TYR A 1 318 ? -7.142 -17.519 13.955 1.00 82.56 318 TYR A N 1
ATOM 2629 C CA . TYR A 1 318 ? -7.903 -18.023 15.097 1.00 82.56 318 TYR A CA 1
ATOM 2630 C C . TYR A 1 318 ? -6.971 -18.771 16.057 1.00 82.56 318 TYR A C 1
ATOM 2632 O O . TYR A 1 318 ? -6.410 -19.813 15.712 1.00 82.56 318 TYR A O 1
ATOM 2640 N N . ASN A 1 319 ? -6.814 -18.233 17.267 1.00 82.00 319 ASN A N 1
ATOM 2641 C CA . ASN A 1 319 ? -6.024 -18.843 18.340 1.00 82.00 319 ASN A CA 1
ATOM 2642 C C . ASN A 1 319 ? -6.525 -20.280 18.651 1.00 82.00 319 ASN A C 1
ATOM 2644 O O . ASN A 1 319 ? -7.728 -20.527 18.559 1.00 82.00 319 ASN A O 1
ATOM 2648 N N . PRO A 1 320 ? -5.653 -21.238 19.027 1.00 83.62 320 PRO A N 1
ATOM 2649 C CA . PRO A 1 320 ? -6.036 -22.542 19.564 1.00 83.62 320 PRO A CA 1
ATOM 2650 C C . PRO A 1 320 ? -7.205 -22.552 20.566 1.00 83.62 320 PRO A C 1
ATOM 2652 O O . PRO A 1 320 ? -8.055 -23.438 20.484 1.00 83.62 320 PRO A O 1
ATOM 2655 N N . ASP A 1 321 ? -7.287 -21.543 21.431 1.00 83.00 321 ASP A N 1
ATOM 2656 C CA . ASP A 1 321 ? -8.317 -21.398 22.470 1.00 83.00 321 ASP A CA 1
ATOM 2657 C C . ASP A 1 321 ? -9.621 -20.748 21.964 1.00 83.00 321 ASP A C 1
ATOM 2659 O O . ASP A 1 321 ? -10.572 -20.545 22.723 1.00 83.00 321 ASP A O 1
ATOM 2663 N N . SER A 1 322 ? -9.669 -20.374 20.684 1.00 80.50 322 SER A N 1
ATOM 2664 C CA . SER A 1 322 ? -10.851 -19.787 20.048 1.00 80.50 322 SER A CA 1
ATOM 2665 C C . SER A 1 322 ? -11.988 -20.810 19.918 1.00 80.50 322 SER A C 1
ATOM 2667 O O . SER A 1 322 ? -11.757 -22.018 19.803 1.00 80.50 322 SER A O 1
ATOM 2669 N N . LYS A 1 323 ? -13.234 -20.324 19.959 1.00 85.38 323 LYS A N 1
ATOM 2670 C CA . LYS A 1 323 ? -14.442 -21.171 19.900 1.00 85.38 323 LYS A CA 1
ATOM 2671 C C . LYS A 1 323 ? -14.833 -21.519 18.463 1.00 85.38 323 LYS A C 1
ATOM 2673 O O . LYS A 1 323 ? -15.716 -22.341 18.244 1.00 85.38 323 LYS A O 1
ATOM 2678 N N . GLU A 1 324 ? -14.207 -20.863 17.499 1.00 87.94 324 GLU A N 1
ATOM 2679 C CA . GLU A 1 324 ? -14.483 -20.966 16.083 1.00 87.94 324 GLU A CA 1
ATOM 2680 C C . GLU A 1 324 ? -14.041 -22.325 15.527 1.00 87.94 324 GLU A C 1
ATOM 2682 O O . GLU A 1 324 ? -12.919 -22.798 15.746 1.00 87.94 324 GLU A O 1
ATOM 2687 N N . ILE A 1 325 ? -14.944 -22.941 14.765 1.00 90.75 325 ILE A N 1
ATOM 2688 C CA . ILE A 1 325 ? -14.707 -24.199 14.062 1.00 90.75 325 ILE A CA 1
ATOM 2689 C C . ILE A 1 325 ? -13.912 -23.881 12.796 1.00 90.75 325 ILE A C 1
ATOM 2691 O O . ILE A 1 325 ? -14.371 -23.121 11.946 1.00 90.75 325 ILE A O 1
ATOM 2695 N N . VAL A 1 326 ? -12.714 -24.453 12.665 1.00 92.00 326 VAL A N 1
ATOM 2696 C CA . VAL A 1 326 ? -11.813 -24.169 11.538 1.00 92.00 326 VAL A CA 1
ATOM 2697 C C . VAL A 1 326 ? -11.650 -25.386 10.636 1.00 92.00 326 VAL A C 1
ATOM 2699 O O . VAL A 1 326 ? -11.229 -26.459 11.074 1.00 92.00 326 VAL A O 1
ATOM 2702 N N . TYR A 1 327 ? -11.990 -25.235 9.358 1.00 93.75 327 TYR A N 1
ATOM 2703 C CA . TYR A 1 327 ? -11.831 -26.277 8.338 1.00 93.75 327 TYR A CA 1
ATOM 2704 C C . TYR A 1 327 ? -10.631 -25.948 7.449 1.00 93.75 327 TYR A C 1
ATOM 2706 O O . TYR A 1 327 ? -10.276 -24.780 7.296 1.00 93.75 327 TYR A O 1
ATOM 2714 N N . CYS A 1 328 ? -9.981 -26.971 6.883 1.00 92.75 328 CYS A N 1
ATOM 2715 C CA . CYS A 1 328 ? -9.016 -26.724 5.818 1.00 92.75 328 CYS A CA 1
ATOM 2716 C C . CYS A 1 328 ? -9.760 -26.236 4.572 1.00 92.75 328 CYS A C 1
ATOM 2718 O O . CYS A 1 328 ? -10.975 -26.417 4.449 1.00 92.75 328 CYS A O 1
ATOM 2720 N N . GLU A 1 329 ? -9.022 -25.652 3.633 1.00 91.25 329 GLU A N 1
ATOM 2721 C CA . GLU A 1 329 ? -9.595 -25.109 2.402 1.00 91.25 329 GLU A CA 1
ATOM 2722 C C . GLU A 1 329 ? -10.464 -26.141 1.666 1.00 91.25 329 GLU A C 1
ATOM 2724 O O . GLU A 1 329 ? -11.587 -25.827 1.285 1.00 91.25 329 GLU A O 1
ATOM 2729 N N . LYS A 1 330 ? -9.999 -27.392 1.556 1.00 92.19 330 LYS A N 1
ATOM 2730 C CA . LYS A 1 330 ? -10.726 -28.465 0.862 1.00 92.19 330 LYS A CA 1
ATOM 2731 C C . LYS A 1 330 ? -12.056 -28.797 1.536 1.00 92.19 330 LYS A C 1
ATOM 2733 O O . LYS A 1 330 ? -13.084 -28.771 0.873 1.00 92.19 330 LYS A O 1
ATOM 2738 N N . CYS A 1 331 ? -12.058 -29.085 2.839 1.00 92.44 331 CYS A N 1
ATOM 2739 C CA . CYS A 1 331 ? -13.289 -29.398 3.574 1.00 92.44 331 CYS A CA 1
ATOM 2740 C C . CYS A 1 331 ? -14.267 -28.221 3.596 1.00 92.44 331 CYS A C 1
ATOM 2742 O O . CYS A 1 331 ? -15.473 -28.424 3.522 1.00 92.44 331 CYS A O 1
ATOM 2744 N N . TYR A 1 332 ? -13.754 -26.993 3.704 1.00 92.44 332 TYR A N 1
ATOM 2745 C CA . TYR A 1 332 ? -14.590 -25.798 3.692 1.00 92.44 332 TYR A CA 1
ATOM 2746 C C . TYR A 1 332 ? -15.235 -25.577 2.322 1.00 92.44 332 TYR A C 1
ATOM 2748 O O . TYR A 1 332 ? -16.436 -25.343 2.243 1.00 92.44 332 TYR A O 1
ATOM 2756 N N . GLN A 1 333 ? -14.461 -25.699 1.239 1.00 90.19 333 GLN A N 1
ATOM 2757 C CA . GLN A 1 333 ? -14.978 -25.529 -0.117 1.00 90.19 333 GLN A CA 1
ATOM 2758 C C . GLN A 1 333 ? -16.092 -26.523 -0.428 1.00 90.19 333 GLN A C 1
ATOM 2760 O O . GLN A 1 333 ? -17.081 -26.103 -1.003 1.00 90.19 333 GLN A O 1
ATOM 2765 N N . GLN A 1 334 ? -15.975 -27.783 -0.001 1.00 89.00 334 GLN A N 1
ATOM 2766 C CA . GLN A 1 334 ? -17.031 -28.769 -0.241 1.00 89.00 334 GLN A CA 1
ATOM 2767 C C . GLN A 1 334 ? -18.328 -28.508 0.554 1.00 89.00 334 GLN A C 1
ATOM 2769 O O . GLN A 1 334 ? -19.376 -29.026 0.190 1.00 89.00 334 GLN A O 1
ATOM 2774 N N . GLU A 1 335 ? -18.272 -27.761 1.663 1.00 86.88 335 GLU A N 1
ATOM 2775 C CA . GLU A 1 335 ? -19.471 -27.378 2.431 1.00 86.88 335 GLU A CA 1
ATOM 2776 C C . GLU A 1 335 ? -20.160 -26.131 1.872 1.00 86.88 335 GLU A C 1
ATOM 2778 O O . GLU A 1 335 ? -21.356 -25.940 2.075 1.00 86.88 335 GLU A O 1
ATOM 2783 N N . VAL A 1 336 ? -19.398 -25.249 1.226 1.00 83.25 336 VAL A N 1
ATOM 2784 C CA . VAL A 1 336 ? -19.895 -23.953 0.744 1.00 83.25 336 VAL A CA 1
ATOM 2785 C C . VAL A 1 336 ? -20.282 -23.995 -0.735 1.00 83.25 336 VAL A C 1
ATOM 2787 O O . VAL A 1 336 ? -21.172 -23.246 -1.141 1.00 83.25 336 VAL A O 1
ATOM 2790 N N . TYR A 1 337 ? -19.636 -24.857 -1.523 1.00 68.38 337 TYR A N 1
ATOM 2791 C CA . TYR A 1 337 ? -19.844 -25.046 -2.960 1.00 68.38 337 TYR A CA 1
ATOM 2792 C C . TYR A 1 337 ? -20.184 -26.503 -3.259 1.00 68.38 337 TYR A C 1
ATOM 2794 O O . TYR A 1 337 ? -21.069 -26.714 -4.121 1.00 68.38 337 TYR A O 1
#

pLDDT: mean 85.18, std 12.33, range [46.41, 97.12]

Sequence (337 aa):
MNSETRNCQNCKQDFTIDSEDFNFYEKIKVPPPTFCSLCRLERRAVYRNERKLFKVKDFLTGKDIFSLYPAEGGKKSVTQEEWFSDALDNIEYGRNYDFSKSFSEQLFELDKEVPIFPLRVEFMVNSPYCANATALKNCYLCFNSNNAENCMYGNATDFSKDCVDNSHINHCERCYECFWMENCYQCYFIIMSADSHNLWFCRDCMGCNDCFGCVNLRKSSYCIFNKQYTKNEYFKIVERIKLYMDEMPFVDKKENILLPILCHDCRFERRIKDRLKMQLYERTCMCAGKMDKTGIYKNTIKHFHGDELCGEKFKIGYNPDSKEIVYCEKCYQQEVY

Foldseek 3Di:
DAKDWAQAPPPRDIDIDHPVNVVVCVVVVHDDDNHHPVVVVVVVCVVDQFADWEFDAAQPPRDTDTFSDYVVLLAREHEPVCVPDPVDDQCVLDDDDDPVDDPVVVVSVSRNVGHDHGQCEECEALAPCEGCEYNEHLEYREGVEYNEYVEYVEYCHYCEYVEYDEDHEYCEYCEYCEYCEENEYNEYNEYNEYCEYCEECEYCEYCEYLEYVYYNHYVYYLYYPNDHDDPVVSVVVVVVVQVCLQCDQPQPPVPRDGRHNHTPVVVSVVCVVVDLRSDKDKDFAQDQFQAGVVRPGGQPDGAPVGRHGPGDIDIGSADPPHPDHDHDPRSVVVRVD

Organism: NCBI:txid1974727

Secondary structure (DSSP, 8-state):
---EEEE-TTT--EEEE-HHHHHHHHHTT-PPPSS-HHHHHHHHHTT--SSPPEEEE-TTT--EEEESS-GGGT--B--HHHHTSTT--GGGG-----TTS-HHHHHHHHHHHS-B-SS-EES-BS-TT-BSEES-BS-BS-BS-BS-BS-BS-BSEES-BS-BS-SSEES-BS-BS-EEEEEEES-BS-EEEEEEEEEES-BS-BS-EEEES-BS-BS-EEEETTEE--HHHHHHHHHHHHHHHHH---EETTTTEE--SS-HHHHHHHHHHHSPPSS-EEEE--B-SSBBTTSSSB-SS--TTTTS----EEEESS-TT-------HHHHHHHH-